Protein 6Z3J (pdb70)

Secondary structure (DSSP, 8-state):
--BSEEE--EEETTTTTGGGTEEE-SEEE--EEESB--SSPPGGG---HHHHHHHHHHHH-TTTSPPP-EEEEEEEEEEEEEE-TTS-EEEEEEEEEEEEEEEE-/---BSEEE--EEETTTTTGGGTEEE-SEEE--EEESB--SSPPGGG---HHHHHHHHHHHH-TTTSPPP-EEEEEEEEEEEEEE-TTS-EEEEEEEEEEEEEEEE-/---HHHHHHHHHHHHTT--TTSTTHHHHHHHHHHHHHHHHHHTHHHHTT-HHHHHHHHHHHHHHHHTT--SS---/----HHHHHHHHHHHHTT--TTSTTHHHHHHHHHHHHHHHHHTTTTTTTT-HHHHHHHHHHHHHHHHTT--SSS--

Solvent-accessible surface area: 18203 Å² total; per-residue (Å²): 191,70,71,4,52,104,96,78,9,87,0,38,0,119,121,26,38,12,53,100,6,4,77,43,48,60,89,18,57,0,44,8,10,66,23,81,8,82,30,12,16,39,56,108,2,56,31,20,28,1,0,13,1,5,4,0,29,25,21,65,66,97,171,45,3,33,71,7,31,10,4,16,27,125,45,26,56,27,44,0,55,9,45,34,47,74,120,78,99,44,155,96,78,8,94,51,0,17,0,86,27,11,0,0,64,195,169,69,76,12,50,105,96,75,8,84,0,39,0,127,119,24,38,11,60,111,5,2,69,44,43,60,89,20,69,0,47,7,9,63,24,56,8,80,27,8,18,22,50,122,2,70,36,21,39,1,0,14,1,6,5,0,27,25,21,63,63,79,155,50,1,30,75,7,32,10,4,17,27,141,43,28,67,28,46,0,56,10,61,30,51,63,122,88,100,41,156,112,92,13,104,46,0,18,0,87,31,13,0,0,61,168,39,132,2,74,135,2,2,72,89,8,22,77,93,14,53,111,19,46,96,85,90,151,41,41,80,74,78,17,14,68,2,0,27,37,5,31,24,27,4,139,188,16,40,157,48,0,83,9,55,6,36,21,14,4,4,59,30,0,4,64,25,11,23,88,87,87,141,10,68,190,127,36,99,107,106,139,30,118,2,65,116,2,2,73,87,9,27,84,101,13,50,133,30,44,92,96,101,151,38,31,80,58,84,18,11,60,2,0,27,41,4,30,20,30,3,133,190,15,46,155,46,1,79,9,55,3,36,19,13,3,3,60,31,0,4,61,23,13,13,83,85,82,132,12,67,180,128,42,88,108

Nearest PDB structures (foldseek):
  6z3j-assembly1_D  TM=9.912E-01  e=1.649E-10  Homo sapiens
  6z3m-assembly3_O  TM=1.014E+00  e=1.107E-09  Homo sapiens
  6z3m-assembly2_I  TM=1.002E+00  e=1.711E-09  Homo sapiens
  4uhz-assembly1_B  TM=9.160E-01  e=1.258E-07  Homo sapiens
  4ui1-assembly1_D  TM=9.371E-01  e=9.771E-06  Homo sapiens

Foldseek 3Di:
DFAKDWAWDKAAQVVVVNVVWWVDDRIDTATWIDHDQAPPFDCQLPDDPVLRVQNVVCNVPVVVHPHFGKGAPDAAWDWIFTQDPVRDTDTDTDGRRHRPGIHTD/DFAAKDWAWDKAAQVVVVNVVWWVDDRIDTATWIGGDQAPPWDCQLPDDPVLRVQNVVCNVPVVVHPHFGKGAPDAAWDWIFTQDPVRDTDIDTDGRRHRPGIHTD/DQPLVVLVVQLCVQCVPPDVPDDCRLVSNLLSLLSSLVVLVVRVVVCVPPVSSVCSNVVSVVVCVVSVRDNDDHD/DAQDLVVLVVQLCVQQVPQDPVDDCRLVSNLQSLLSSLVVLVVRVPRCPPPVSSVCSNVVSVVVCVVSVRDNDDHD

InterPro domains:
  IPR001111 TGF-beta, propeptide [PF00688] (166-329)
  IPR001839 Transforming growth factor-beta, C-terminal [PF00019] (399-500)
  IPR001839 Transforming growth factor-beta, C-terminal [PS51362] (378-501)
  IPR001839 Transforming growth factor-beta, C-terminal [SM00204] (400-501)
  IPR015615 Transforming growth factor-beta-like [PTHR11848] (145-501)
  IPR017948 Transforming growth factor beta, conserved site [PS00250] (418-433)
  IPR029034 Cystine-knot cytokine [G3DSA:2.10.90.10] (386-501)
  IPR029034 Cystine-knot cytokine [SSF57501] (394-501)

B-factor: mean 41.72, std 15.88, range [23.28, 119.23]

Radius of gyration: 23.84 Å; Cα contacts (8 Å, |Δi|>4): 730; chains: 4; bounding box: 52×62×59 Å

Sequence (362 aa):
KARCSRKALHVNFKDMGWDDWIIAPLEYEAFHCEGLCEFPLRSHLEPTNHAVIQTLMNSMDPEESTPPTCCVPTRLSPISILFIDSANNVVKKDYEDMVVESCGCRLKARCSRKALHVNFKDMGWDDWIIAPLEYEAFHCEGLCEFPLRSHLEPTNHAVIQTLMNSMDPESTPPTCCVPTRLSPISILFIDSANNVVKKDYEDMVVESSCGCRQCRIQKCTTDFVSLTSHLNSAVDGFDSEFCKALRAYAGCTQRTSKACRGNLVYHSAVLGISDLMSQRNCSKDGPTGQCRIQKCTTDFVSLTSHLNS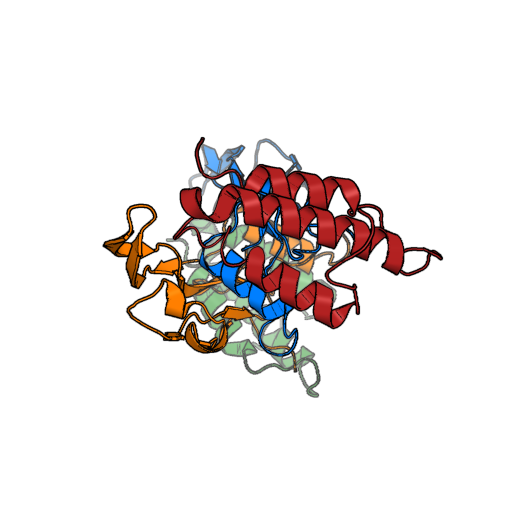AVDGFDSEFCKALRAYAGCTQRTSKACRGNLVYHSSAVLGISDLMSQRNCSKDGPT

Organism: Homo sapiens (NCBI:txid9606)

GO terms:
  GO:0030509 BMP signaling pathway (P, IDA)
  GO:0030513 positive regulation of BMP signaling pathway (P, IDA)
  GO:0032331 negative regulation of chondrocyte differentiation (P, IDA)
  GO:0032332 positive regulation of chondrocyte differentiation (P, IDA)
  GO:0060391 positive regulation of SMAD protein signal transduction (P, IDA)
  GO:0060591 chondroblast differentiation (P, IDA)
  GO:0005515 protein binding (F, IPI)
  GO:0036122 BMP binding (F, IPI)
  GO:0008083 growth factor activity (F, TAS)
  GO:0007179 transforming growth factor beta receptor signaling pathway (P, TAS)
  GO:0007267 cell-cell signaling (P, TAS)
  GO:0005576 extracellular region (C, TAS)
  GO:0042802 identical protein binding (F, IPI)
  GO:0050680 negative regulation of epithelial cell proliferation (P, IDA)

Structure (mmCIF, N/CA/C/O backbone):
data_6Z3J
#
_entry.id   6Z3J
#
_cell.length_a   36.480
_cell.length_b   127.750
_cell.length_c   39.910
_cell.angle_alpha   90.00
_cell.angle_beta   99.32
_cell.angle_gamma   90.00
#
_symmetry.space_group_name_H-M   'P 1 21 1'
#
loop_
_entity.id
_entity.type
_entity.pdbx_description
1 polymer 'Growth/differentiation factor 5'
2 polymer 'RGM domain family member B'
3 non-polymer 'SULFATE ION'
4 non-polymer GLYCEROL
5 non-polymer 1,2-ETHANEDIOL
6 non-polymer 'CHLORIDE ION'
7 non-polymer 2-acetamido-2-deoxy-beta-D-glucopyranose
8 water water
#
loop_
_atom_site.group_PDB
_atom_site.id
_atom_site.type_symbol
_atom_site.label_atom_id
_atom_site.label_alt_id
_atom_site.label_comp_id
_atom_site.label_asym_id
_atom_site.label_entity_id
_atom_site.label_seq_id
_atom_site.pdbx_PDB_ins_code
_atom_site.Cartn_x
_atom_site.Cartn_y
_atom_site.Cartn_z
_atom_site.occupancy
_atom_site.B_iso_or_equiv
_atom_site.auth_seq_id
_atom_site.auth_comp_id
_atom_site.auth_asym_id
_atom_site.auth_atom_id
_atom_site.pdbx_PDB_model_num
ATOM 1 N N . LYS A 1 13 ? -12.971 16.606 26.697 1.00 59.04 397 LYS A N 1
ATOM 2 C CA . LYS A 1 13 ? -12.681 18.008 26.981 1.00 55.82 397 LYS A CA 1
ATOM 3 C C . LYS A 1 13 ? -11.431 18.140 27.842 1.00 47.18 397 LYS A C 1
ATOM 4 O O . LYS A 1 13 ? -11.273 19.109 28.576 1.00 47.25 397 LYS A O 1
ATOM 10 N N . ALA A 1 14 ? -10.541 17.159 27.736 1.00 46.01 398 ALA A N 1
ATOM 11 C CA . ALA A 1 14 ? -9.347 17.134 28.565 1.00 43.79 398 ALA A CA 1
ATOM 12 C C . ALA A 1 14 ? -8.368 18.227 28.148 1.00 40.25 398 ALA A C 1
ATOM 13 O O . ALA A 1 14 ? -8.302 18.628 26.983 1.00 35.56 398 ALA A O 1
ATOM 15 N N . ARG A 1 15 ? -7.601 18.712 29.116 1.00 36.90 399 ARG A N 1
ATOM 16 C CA . ARG A 1 15 ? -6.600 19.725 28.830 1.00 36.69 399 ARG A CA 1
ATOM 17 C C . ARG A 1 15 ? -5.284 19.050 28.476 1.00 29.05 399 ARG A C 1
ATOM 18 O O . ARG A 1 15 ? -5.058 17.881 28.800 1.00 30.81 399 ARG A O 1
ATOM 26 N N . CYS A 1 16 ? -4.423 19.803 27.796 1.00 28.33 400 CYS A N 1
ATOM 27 C CA . CYS A 1 16 ? -3.156 19.310 27.268 1.00 27.05 400 CYS A CA 1
ATOM 28 C C . CYS A 1 16 ? -2.420 18.447 28.284 1.00 31.12 400 CYS A C 1
ATOM 29 O O . CYS A 1 16 ? -2.082 18.903 29.380 1.00 29.42 400 CYS A O 1
ATOM 32 N N . SER A 1 17 ? -2.187 17.188 27.920 1.00 27.46 401 SER A N 1
ATOM 33 C CA . SER A 1 17 ? -1.557 16.237 28.821 1.00 29.21 401 SER A CA 1
ATOM 34 C C . SER A 1 17 ? -0.717 15.272 28.008 1.00 30.47 401 SER A C 1
ATOM 35 O O . SER A 1 17 ? -0.917 15.112 26.802 1.00 29.95 401 SER A O 1
ATOM 38 N N . ARG A 1 18 ? 0.221 14.619 28.688 1.00 31.16 402 ARG A N 1
ATOM 39 C CA . ARG A 1 18 ? 0.950 13.504 28.106 1.00 31.42 402 ARG A CA 1
ATOM 40 C C . ARG A 1 18 ? 0.161 12.222 28.339 1.00 33.69 402 ARG A C 1
ATOM 41 O O . ARG A 1 18 ? -0.170 11.883 29.480 1.00 33.65 402 ARG A O 1
ATOM 49 N N . LYS A 1 19 ? -0.141 11.515 27.257 1.00 30.19 403 LYS A N 1
ATOM 50 C CA . LYS A 1 19 ? -0.963 10.323 27.306 1.00 31.96 403 LYS A CA 1
ATOM 51 C C . LYS A 1 19 ? -0.147 9.131 26.839 1.00 28.97 403 LYS A C 1
ATOM 52 O O . LYS A 1 19 ? 0.889 9.279 26.191 1.00 28.93 403 LYS A O 1
ATOM 58 N N . ALA A 1 20 ? -0.621 7.941 27.185 1.00 30.96 404 ALA A N 1
ATOM 59 C CA . ALA A 1 20 ? 0.097 6.735 26.814 1.00 30.11 404 ALA A CA 1
ATOM 60 C C . ALA A 1 20 ? 0.065 6.533 25.302 1.00 32.19 404 ALA A C 1
ATOM 61 O O . ALA A 1 20 ? -0.916 6.856 24.629 1.00 31.87 404 ALA A O 1
ATOM 63 N N . LEU A 1 21 ? 1.167 6.010 24.771 1.00 30.83 405 LEU A N 1
ATOM 64 C CA . LEU A 1 21 ? 1.213 5.579 23.375 1.00 28.08 405 LEU A CA 1
ATOM 65 C C . LEU A 1 21 ? 2.257 4.482 23.297 1.00 30.06 405 LEU A C 1
ATOM 66 O O . LEU A 1 21 ? 3.457 4.763 23.391 1.00 31.87 405 LEU A O 1
ATOM 71 N N . HIS A 1 22 ? 1.801 3.247 23.129 1.00 30.02 406 HIS A N 1
ATOM 72 C CA . HIS A 1 22 ? 2.681 2.094 23.088 1.00 28.57 406 HIS A CA 1
ATOM 73 C C . HIS A 1 22 ? 3.024 1.780 21.637 1.00 30.07 406 HIS A C 1
ATOM 74 O O . HIS A 1 22 ? 2.128 1.638 20.805 1.00 32.26 406 HIS A O 1
ATOM 81 N N . VAL A 1 23 ? 4.312 1.680 21.339 1.00 27.32 407 VAL A N 1
ATOM 82 C CA . VAL A 1 23 ? 4.782 1.352 19.999 1.00 27.92 407 VAL A CA 1
ATOM 83 C C . VAL A 1 23 ? 5.314 -0.069 20.025 1.00 28.43 407 VAL A C 1
ATOM 84 O O . VAL A 1 23 ? 6.212 -0.389 20.812 1.00 31.43 407 VAL A O 1
ATOM 88 N N . ASN A 1 24 ? 4.769 -0.921 19.173 1.00 29.06 408 ASN A N 1
ATOM 89 C CA . ASN A 1 24 ? 5.185 -2.320 19.123 1.00 28.37 408 ASN A CA 1
ATOM 90 C C . ASN A 1 24 ? 5.818 -2.568 17.757 1.00 29.42 408 ASN A C 1
ATOM 91 O O . ASN A 1 24 ? 5.111 -2.717 16.760 1.00 29.80 408 ASN A O 1
ATOM 96 N N . PHE A 1 25 ? 7.151 -2.597 17.725 1.00 31.58 409 PHE A N 1
ATOM 97 C CA . PHE A 1 25 ? 7.876 -2.798 16.475 1.00 32.07 409 PHE A CA 1
ATOM 98 C C . PHE A 1 25 ? 7.571 -4.155 15.854 1.00 33.73 409 PHE A C 1
ATOM 99 O O . PHE A 1 25 ? 7.570 -4.291 14.621 1.00 31.84 409 PHE A O 1
ATOM 107 N N . LYS A 1 26 ? 7.329 -5.171 16.682 1.00 31.61 410 LYS A N 1
ATOM 108 C CA . LYS A 1 26 ? 7.029 -6.492 16.143 1.00 30.92 410 LYS A CA 1
ATOM 109 C C . LYS A 1 26 ? 5.679 -6.498 15.442 1.00 33.24 410 LYS A C 1
ATOM 110 O O . LYS A 1 26 ? 5.541 -7.083 14.359 1.00 35.09 410 LYS A O 1
ATOM 116 N N . ASP A 1 27 ? 4.678 -5.838 16.035 1.00 33.97 411 ASP A N 1
ATOM 117 C CA . ASP A 1 27 ? 3.381 -5.697 15.378 1.00 35.21 411 ASP A CA 1
ATOM 118 C C . ASP A 1 27 ? 3.503 -4.981 14.044 1.00 35.72 411 ASP A C 1
ATOM 119 O O . ASP A 1 27 ? 2.729 -5.251 13.121 1.00 41.50 411 ASP A O 1
ATOM 124 N N . MET A 1 28 ? 4.459 -4.061 13.927 1.00 32.77 412 MET A N 1
ATOM 125 C CA . MET A 1 28 ? 4.700 -3.352 12.680 1.00 33.55 412 MET A CA 1
ATOM 126 C C . MET A 1 28 ? 5.553 -4.151 11.705 1.00 34.97 412 MET A C 1
ATOM 127 O O . MET A 1 28 ? 5.726 -3.723 10.554 1.00 31.83 412 MET A O 1
ATOM 132 N N . GLY A 1 29 ? 6.072 -5.300 12.129 1.00 32.45 413 GLY A N 1
ATOM 133 C CA . GLY A 1 29 ? 6.920 -6.097 11.270 1.00 36.72 413 GLY A CA 1
ATOM 134 C C . GLY A 1 29 ? 8.343 -5.611 11.173 1.00 35.01 413 GLY A C 1
ATOM 135 O O . GLY A 1 29 ? 9.078 -6.057 10.286 1.00 36.54 413 GLY A O 1
ATOM 136 N N . TRP A 1 30 ? 8.756 -4.705 12.051 1.00 32.02 414 TRP A N 1
ATOM 137 C CA . TRP A 1 30 ? 10.104 -4.168 11.996 1.00 34.13 414 TRP A CA 1
ATOM 138 C C . TRP A 1 30 ? 11.115 -5.045 12.707 1.00 36.32 414 TRP A C 1
ATOM 139 O O . TRP A 1 30 ? 12.298 -4.683 12.753 1.00 32.75 414 TRP A O 1
ATOM 150 N N . ASP A 1 31 ? 10.679 -6.179 13.267 1.00 36.99 41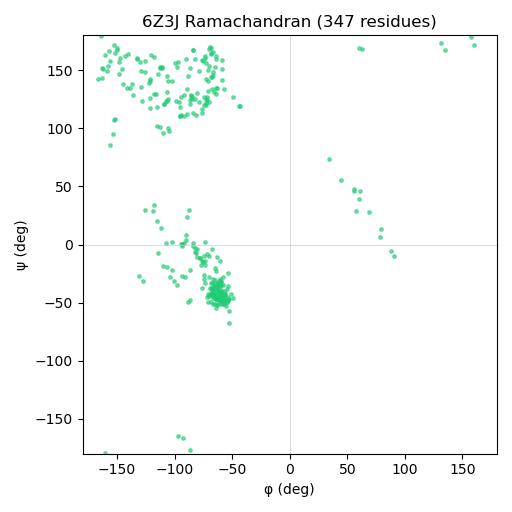5 ASP A N 1
ATOM 151 C CA . ASP A 1 31 ? 11.624 -7.111 13.858 1.00 34.22 415 ASP A CA 1
ATOM 152 C C . ASP A 1 31 ? 12.434 -7.875 12.818 1.00 36.16 415 ASP A C 1
ATOM 153 O O . ASP A 1 31 ? 13.239 -8.727 13.210 1.00 38.56 415 ASP A O 1
ATOM 158 N N . ASP A 1 32 ? 12.260 -7.618 11.516 1.00 34.46 416 ASP A N 1
ATOM 159 C CA . ASP A 1 32 ? 13.255 -8.153 10.597 1.00 32.02 416 ASP A CA 1
ATOM 160 C C . ASP A 1 32 ? 14.516 -7.296 10.543 1.00 31.48 416 ASP A C 1
ATOM 161 O O . ASP A 1 32 ? 15.532 -7.761 10.023 1.00 33.92 416 ASP A O 1
ATOM 166 N N . TRP A 1 33 ? 14.508 -6.089 11.122 1.00 31.62 417 TRP A N 1
ATOM 167 C CA . TRP A 1 33 ? 15.745 -5.312 11.174 1.00 31.10 417 TRP A CA 1
ATOM 168 C C . TRP A 1 33 ? 16.036 -4.771 12.573 1.00 28.67 417 TRP A C 1
ATOM 169 O O . TRP A 1 33 ? 17.201 -4.557 12.913 1.00 30.22 417 TRP A O 1
ATOM 180 N N . ILE A 1 34 ? 15.019 -4.554 13.397 1.00 27.81 418 ILE A N 1
ATOM 181 C CA . ILE A 1 34 ? 15.247 -4.148 14.782 1.00 28.16 418 ILE A CA 1
ATOM 182 C C . ILE A 1 34 ? 15.464 -5.386 15.640 1.00 30.28 418 ILE A C 1
ATOM 183 O O . ILE A 1 34 ? 14.635 -6.304 15.645 1.00 33.12 418 ILE A O 1
ATOM 188 N N . ILE A 1 35 ? 16.564 -5.390 16.392 1.00 30.18 419 ILE A N 1
ATOM 189 C CA . ILE A 1 35 ? 16.836 -6.463 17.343 1.00 30.15 419 ILE A CA 1
ATOM 190 C C . ILE A 1 35 ? 16.171 -6.177 18.687 1.00 31.86 419 ILE A C 1
ATOM 191 O O . ILE A 1 35 ? 15.505 -7.039 19.274 1.00 31.12 419 ILE A O 1
ATOM 196 N N . ALA A 1 36 ? 16.344 -4.963 19.203 1.00 30.27 420 ALA A N 1
ATOM 197 C CA . ALA A 1 36 ? 15.820 -4.611 20.514 1.00 29.14 420 ALA A CA 1
ATOM 198 C C . ALA A 1 36 ? 15.814 -3.098 20.614 1.00 30.95 420 ALA A C 1
ATOM 199 O O . ALA A 1 36 ? 16.607 -2.442 19.933 1.00 31.08 420 ALA A O 1
ATOM 201 N N . PRO A 1 37 ? 14.903 -2.507 21.404 1.00 34.57 421 PRO A N 1
ATOM 202 C CA . PRO A 1 37 ? 13.743 -3.161 22.012 1.00 34.90 421 PRO A CA 1
ATOM 203 C C . PRO A 1 37 ? 12.720 -3.423 20.923 1.00 34.54 421 PRO A C 1
ATOM 204 O O . PRO A 1 37 ? 12.761 -2.729 19.919 1.00 30.25 421 PRO A O 1
ATOM 208 N N . LEU A 1 38 ? 11.834 -4.396 21.089 1.00 35.31 422 LEU A N 1
ATOM 209 C CA . LEU A 1 38 ? 10.783 -4.593 20.103 1.00 35.84 422 LEU A CA 1
ATOM 210 C C . LEU A 1 38 ? 9.504 -3.856 20.469 1.00 32.41 422 LEU A C 1
ATOM 211 O O . LEU A 1 38 ? 8.513 -3.950 19.737 1.00 34.94 422 LEU A O 1
ATOM 216 N N . GLU A 1 39 ? 9.500 -3.138 21.586 1.00 29.19 423 GLU A N 1
ATOM 217 C CA . GLU A 1 39 ? 8.394 -2.252 21.902 1.00 30.85 423 GLU A CA 1
ATOM 218 C C . GLU A 1 39 ? 8.902 -1.180 22.844 1.00 30.70 423 GLU A C 1
ATOM 219 O O . GLU A 1 39 ? 9.909 -1.359 23.533 1.00 32.96 423 GLU A O 1
ATOM 225 N N . TYR A 1 40 ? 8.192 -0.062 22.866 1.00 30.97 424 TYR A N 1
ATOM 226 C CA . TYR A 1 40 ? 8.561 0.991 23.797 1.00 31.17 424 TYR A CA 1
ATOM 227 C C . TYR A 1 40 ? 7.369 1.909 23.971 1.00 30.92 424 TYR A C 1
ATOM 228 O O . TYR A 1 40 ? 6.410 1.862 23.199 1.00 29.25 424 TYR A O 1
ATOM 237 N N . GLU A 1 41 ? 7.423 2.708 25.032 1.00 27.30 425 GLU A N 1
ATOM 238 C CA . GLU A 1 41 ? 6.380 3.670 25.340 1.00 27.39 425 GLU A CA 1
ATOM 239 C C . GLU A 1 41 ? 6.788 5.020 24.760 1.00 29.24 425 GLU A C 1
ATOM 240 O O . GLU A 1 41 ? 7.742 5.648 25.229 1.00 30.14 425 GLU A O 1
ATOM 246 N N . ALA A 1 42 ? 6.077 5.457 23.735 1.00 27.47 426 ALA A N 1
ATOM 247 C CA . ALA A 1 42 ? 6.415 6.707 23.075 1.00 28.85 426 ALA A CA 1
ATOM 248 C C . ALA A 1 42 ? 5.687 7.892 23.677 1.00 28.69 426 ALA A C 1
ATOM 249 O O . ALA A 1 42 ? 6.186 9.022 23.604 1.00 28.57 426 ALA A O 1
ATOM 251 N N . PHE A 1 43 ? 4.506 7.640 24.237 1.00 28.80 427 PHE A N 1
ATOM 252 C CA . PHE A 1 43 ? 3.575 8.658 24.707 1.00 26.52 427 PHE A CA 1
ATOM 253 C C . PHE A 1 43 ? 3.101 9.527 23.549 1.00 27.95 427 PHE A C 1
ATOM 254 O O . PHE A 1 43 ? 3.629 9.463 22.431 1.00 26.27 427 PHE A O 1
ATOM 262 N N . HIS A 1 44 ? 2.080 10.330 23.808 1.00 25.99 428 HIS A N 1
ATOM 263 C CA . HIS A 1 44 ? 1.677 11.354 22.868 1.00 26.81 428 HIS A CA 1
ATOM 264 C C . HIS A 1 44 ? 1.035 12.473 23.663 1.00 29.03 428 HIS A C 1
ATOM 265 O O . HIS A 1 44 ? 0.708 12.316 24.839 1.00 29.61 428 HIS A O 1
ATOM 272 N N . CYS A 1 45 ? 0.900 13.619 23.018 1.00 24.97 429 CYS A N 1
ATOM 273 C CA . CYS A 1 45 ? 0.309 14.791 23.632 1.00 30.37 429 CYS A CA 1
ATOM 274 C C . CYS A 1 45 ? -1.084 14.987 23.065 1.00 36.02 429 CYS A C 1
ATOM 275 O O . CYS A 1 45 ? -1.312 14.770 21.871 1.00 38.10 429 CYS A O 1
ATOM 278 N N . GLU A 1 46 ? -2.017 15.384 23.924 1.00 29.30 430 GLU A N 1
ATOM 279 C CA . GLU A 1 46 ? -3.377 15.615 23.469 1.00 29.72 430 GLU A CA 1
ATOM 280 C C . GLU A 1 46 ? -4.117 16.432 24.513 1.00 31.26 430 GLU A C 1
ATOM 281 O O . GLU A 1 46 ? -3.933 16.244 25.720 1.00 30.09 430 GLU A O 1
ATOM 287 N N . GLY A 1 47 ? -4.971 17.328 24.038 1.00 30.58 431 GLY A N 1
ATOM 288 C CA . GLY A 1 47 ? -5.821 18.034 24.972 1.00 32.34 431 GLY A CA 1
ATOM 289 C C . GLY A 1 47 ? -5.873 19.514 24.692 1.00 30.54 431 GLY A C 1
ATOM 290 O O . GLY A 1 47 ? -5.075 20.040 23.909 1.00 30.19 431 GLY A O 1
ATOM 291 N N . LEU A 1 48 ? -6.820 20.188 25.329 1.00 28.03 432 LEU A N 1
ATOM 292 C CA . LEU A 1 48 ? -7.060 21.593 25.041 1.00 31.33 432 LEU A CA 1
ATOM 293 C C . LEU A 1 48 ? -5.937 22.476 25.568 1.00 32.78 432 LEU A C 1
ATOM 294 O O . LEU A 1 48 ? -5.416 22.273 26.668 1.00 30.56 432 LEU A O 1
ATOM 299 N N . CYS A 1 49 ? -5.595 23.480 24.783 1.00 27.84 433 CYS A N 1
ATOM 300 C CA . CYS A 1 49 ? -4.710 24.561 25.193 1.00 29.43 433 CYS A CA 1
ATOM 301 C C . CYS A 1 49 ? -5.603 25.776 25.399 1.00 32.98 433 CYS A C 1
ATOM 302 O O . CYS A 1 49 ? -6.013 26.420 24.433 1.00 34.58 433 CYS A O 1
ATOM 305 N N . GLU A 1 50 ? -5.941 26.063 26.650 1.00 33.30 434 GLU A N 1
ATOM 306 C CA . GLU A 1 50 ? -6.888 27.117 26.963 1.00 38.26 434 GLU A CA 1
ATOM 307 C C . GLU A 1 50 ? -6.186 28.229 27.712 1.00 33.17 434 GLU A C 1
ATOM 308 O O . GLU A 1 50 ? -5.260 27.982 28.491 1.00 34.86 434 GLU A O 1
ATOM 314 N N . PHE A 1 51 ? -6.649 29.447 27.471 1.00 29.23 435 PHE A N 1
ATOM 315 C CA . PHE A 1 51 ? -6.226 30.574 28.286 1.00 27.96 435 PHE A CA 1
ATOM 316 C C . PHE A 1 51 ? -6.705 30.358 29.718 1.00 28.22 435 PHE A C 1
ATOM 317 O O . PHE A 1 51 ? -7.871 30.010 29.922 1.00 31.51 435 PHE A O 1
ATOM 325 N N . PRO A 1 52 ? -5.861 30.580 30.732 1.00 29.55 436 PRO A N 1
ATOM 326 C CA . PRO A 1 52 ? -4.441 30.918 30.707 1.00 29.37 436 PRO A CA 1
ATOM 327 C C . PRO A 1 52 ? -3.614 29.658 30.676 1.00 31.39 436 PRO A C 1
ATOM 328 O O . PRO A 1 52 ? -3.997 28.656 31.280 1.00 32.94 436 PRO A O 1
ATOM 332 N N . LEU A 1 53 ? -2.495 29.694 29.972 1.00 28.93 437 LEU A N 1
ATOM 333 C CA . LEU A 1 53 ? -1.635 28.527 29.885 1.00 31.31 437 LEU A CA 1
ATOM 334 C C . LEU A 1 53 ? -0.807 28.412 31.150 1.00 33.36 437 LEU A C 1
ATOM 335 O O . LEU A 1 53 ? -0.078 29.339 31.506 1.00 34.18 437 LEU A O 1
ATOM 340 N N . ARG A 1 54 ? -0.918 27.276 31.831 1.00 34.34 438 ARG A N 1
ATOM 341 C CA . ARG A 1 54 ? -0.102 27.062 33.013 1.00 40.95 438 ARG A CA 1
ATOM 342 C C . ARG A 1 54 ? 1.371 26.996 32.620 1.00 39.55 438 ARG A C 1
ATOM 343 O O . ARG A 1 54 ? 1.720 26.636 31.489 1.00 36.94 438 ARG A O 1
ATOM 351 N N . SER A 1 55 ? 2.236 27.371 33.568 1.00 38.86 439 SER A N 1
ATOM 352 C CA . SER A 1 55 ? 3.662 27.526 33.286 1.00 41.71 439 SER A CA 1
ATOM 353 C C . SER A 1 55 ? 4.271 26.267 32.671 1.00 39.22 439 SER A C 1
ATOM 354 O O . SER A 1 55 ? 5.111 26.348 31.765 1.00 42.85 439 SER A O 1
ATOM 357 N N . HIS A 1 56 ? 3.852 25.091 33.139 1.00 35.24 440 HIS A N 1
ATOM 358 C CA . HIS A 1 56 ? 4.443 23.844 32.671 1.00 39.63 440 HIS A CA 1
ATOM 359 C C . HIS A 1 56 ? 4.080 23.511 31.229 1.00 36.44 440 HIS A C 1
ATOM 360 O O . HIS A 1 56 ? 4.629 22.547 30.676 1.00 33.71 440 HIS A O 1
ATOM 367 N N . LEU A 1 57 ? 3.147 24.240 30.623 1.00 33.45 441 LEU A N 1
ATOM 368 C CA . LEU A 1 57 ? 2.926 24.071 29.192 1.00 32.19 441 LEU A CA 1
ATOM 369 C C . LEU A 1 57 ? 3.940 24.855 28.374 1.00 32.26 441 LEU A C 1
ATOM 370 O O . LEU A 1 57 ? 3.958 24.724 27.144 1.00 29.12 441 LEU A O 1
ATOM 375 N N . GLU A 1 58 ? 4.757 25.672 29.041 1.00 35.56 442 GLU A N 1
ATOM 376 C CA . GLU A 1 58 ? 5.918 26.321 28.448 1.00 37.91 442 GLU A CA 1
ATOM 377 C C . GLU A 1 58 ? 5.636 26.928 27.072 1.00 35.18 442 GLU A C 1
ATOM 378 O O . GLU A 1 58 ? 6.310 26.603 26.094 1.00 34.96 442 GLU A O 1
ATOM 384 N N . PRO A 1 59 ? 4.643 27.810 26.964 1.00 32.76 443 PRO A N 1
ATOM 385 C CA . PRO A 1 59 ? 4.375 28.431 25.667 1.00 31.76 443 PRO A CA 1
ATOM 386 C C . PRO A 1 59 ? 5.521 29.332 25.251 1.00 30.28 443 PRO A C 1
ATOM 387 O O . PRO A 1 59 ? 6.185 29.962 26.076 1.00 31.79 443 PRO A O 1
ATOM 391 N N . THR A 1 60 ? 5.755 29.372 23.945 1.00 30.29 444 THR A N 1
ATOM 392 C CA . THR A 1 60 ? 6.529 30.452 23.366 1.00 29.06 444 THR A CA 1
ATOM 393 C C . THR A 1 60 ? 5.779 31.766 23.555 1.00 27.29 444 THR A C 1
ATOM 394 O O . THR A 1 60 ? 4.569 31.780 23.805 1.00 27.81 444 THR A O 1
ATOM 398 N N . ASN A 1 61 ? 6.504 32.883 23.410 1.00 28.40 445 ASN A N 1
ATOM 399 C CA . ASN A 1 61 ? 5.835 34.177 23.309 1.00 28.56 445 ASN A CA 1
ATOM 400 C C . ASN A 1 61 ? 4.711 34.113 22.283 1.00 27.65 445 ASN A C 1
ATOM 401 O O . ASN A 1 61 ? 3.585 34.560 22.537 1.00 27.15 445 ASN A O 1
ATOM 406 N N . HIS A 1 62 ? 4.994 33.519 21.119 1.00 30.27 446 HIS A N 1
ATOM 407 C CA . HIS A 1 62 ? 3.967 33.438 20.092 1.00 28.48 446 HIS A CA 1
ATOM 408 C C . HIS A 1 62 ? 2.739 32.694 20.591 1.00 26.00 446 HIS A C 1
ATOM 409 O O . HIS A 1 62 ? 1.605 33.128 20.356 1.00 25.89 446 HIS A O 1
ATOM 416 N N . ALA A 1 63 ? 2.940 31.562 21.274 1.00 25.52 447 ALA A N 1
ATOM 417 C CA . ALA A 1 63 ? 1.803 30.801 21.777 1.00 28.34 447 ALA A CA 1
ATOM 418 C C . ALA A 1 63 ? 1.030 31.596 22.819 1.00 27.18 447 ALA A C 1
ATOM 419 O O . ALA A 1 63 ? -0.202 31.532 22.870 1.00 25.89 447 ALA A O 1
ATOM 421 N N . VAL A 1 64 ? 1.738 32.351 23.655 1.00 25.36 448 VAL A N 1
ATOM 422 C CA . VAL A 1 64 ? 1.066 33.212 24.624 1.00 25.56 448 VAL A CA 1
ATOM 423 C C . VAL A 1 64 ? 0.132 34.177 23.910 1.00 27.57 448 VAL A C 1
ATOM 424 O O . VAL A 1 64 ? -1.049 34.303 24.257 1.00 25.26 448 VAL A O 1
ATOM 428 N N . ILE A 1 65 ? 0.639 34.843 22.873 1.00 25.84 449 ILE A N 1
ATOM 429 C CA . ILE A 1 65 ? -0.188 35.801 22.145 1.00 25.98 449 ILE A CA 1
ATOM 430 C C . ILE A 1 65 ? -1.320 35.088 21.413 1.00 28.49 449 ILE A C 1
ATOM 431 O O . ILE A 1 65 ? -2.466 35.551 21.415 1.00 26.16 449 ILE A O 1
ATOM 436 N N . GLN A 1 66 ? -1.027 33.948 20.777 1.00 26.68 450 GLN A N 1
ATOM 437 C CA . GLN A 1 66 ? -2.071 33.269 20.018 1.00 26.22 450 GLN A CA 1
ATOM 438 C C . GLN A 1 66 ? -3.188 32.773 20.925 1.00 25.20 450 GLN A C 1
ATOM 439 O O . GLN A 1 66 ? -4.372 32.899 20.588 1.00 25.64 450 GLN A O 1
ATOM 445 N N . THR A 1 67 ? -2.830 32.181 22.067 1.00 24.55 451 THR A N 1
ATOM 446 C CA . THR A 1 67 ? -3.853 31.737 23.003 1.00 26.61 451 THR A CA 1
ATOM 447 C C . THR A 1 67 ? -4.708 32.909 23.463 1.00 24.86 451 THR A C 1
ATOM 448 O O . THR A 1 67 ? -5.939 32.802 23.538 1.00 25.38 451 THR A O 1
ATOM 452 N N . LEU A 1 68 ? -4.072 34.050 23.738 1.00 24.97 452 LEU A N 1
ATOM 453 C CA . LEU A 1 68 ? -4.813 35.248 24.120 1.00 25.55 452 LEU A CA 1
ATOM 454 C C . LEU A 1 68 ? -5.783 35.665 23.023 1.00 27.76 452 LEU A C 1
ATOM 455 O O . LEU A 1 68 ? -6.965 35.926 23.280 1.00 29.37 452 LEU A O 1
ATOM 460 N N . MET A 1 69 ? -5.299 35.727 21.786 1.00 25.55 453 MET A N 1
ATOM 461 C CA . MET A 1 69 ? -6.155 36.198 20.705 1.00 29.52 453 MET A CA 1
ATOM 462 C C . MET A 1 69 ? -7.302 35.229 20.449 1.00 29.83 453 MET A C 1
ATOM 463 O O . MET A 1 69 ? -8.443 35.649 20.216 1.00 30.49 453 MET A O 1
ATOM 468 N N . ASN A 1 70 ? -7.027 33.932 20.512 1.00 28.25 454 ASN A N 1
ATOM 469 C CA . ASN A 1 70 ? -8.095 32.961 20.324 1.00 28.81 454 ASN A CA 1
ATOM 470 C C . ASN A 1 70 ? -9.097 33.016 21.471 1.00 29.25 454 ASN A C 1
ATOM 471 O O . ASN A 1 70 ? -10.298 32.808 21.257 1.00 30.12 454 ASN A O 1
ATOM 476 N N . SER A 1 71 ? -8.635 33.327 22.683 1.00 27.61 455 SER A N 1
ATOM 477 C CA . SER A 1 71 ? -9.569 33.520 23.787 1.00 30.39 455 SER A CA 1
ATOM 478 C C . SER A 1 71 ? -10.490 34.706 23.519 1.00 30.63 455 SER A C 1
ATOM 479 O O . SER A 1 71 ? -11.707 34.616 23.715 1.00 34.63 455 SER A O 1
ATOM 482 N N . MET A 1 72 ? -9.926 35.824 23.052 1.00 26.97 456 MET A N 1
ATOM 483 C CA . MET A 1 72 ? -10.721 37.037 22.855 1.00 31.27 456 MET A CA 1
ATOM 484 C C . MET A 1 72 ? -11.630 36.939 21.638 1.00 34.48 456 MET A C 1
ATOM 485 O O . MET A 1 72 ? -12.727 37.506 21.637 1.00 35.93 456 MET A O 1
ATOM 490 N N . ASP A 1 73 ? -11.197 36.232 20.607 1.00 35.16 457 ASP A N 1
ATOM 491 C CA . ASP A 1 73 ? -11.971 36.085 19.382 1.00 36.72 457 ASP A CA 1
ATOM 492 C C . ASP A 1 73 ? -11.560 34.777 18.720 1.00 36.37 457 ASP A C 1
ATOM 493 O O . ASP A 1 73 ? -10.571 34.739 17.976 1.00 34.42 457 ASP A O 1
ATOM 498 N N . PRO A 1 74 ? -12.290 33.687 18.968 1.00 40.61 458 PRO A N 1
ATOM 499 C CA . PRO A 1 74 ? -11.927 32.404 18.347 1.00 42.59 458 PRO A CA 1
ATOM 500 C C . PRO A 1 74 ? -11.896 32.444 16.829 1.00 48.52 458 PRO A C 1
ATOM 501 O O . PRO A 1 74 ? -11.279 31.566 16.220 1.00 46.70 458 PRO A O 1
ATOM 505 N N A GLU A 1 75 ? -12.546 33.422 16.194 0.69 52.32 459 GLU A N 1
ATOM 506 N N B GLU A 1 75 ? -12.528 33.439 16.204 0.31 52.31 459 GLU A N 1
ATOM 507 C CA A GLU A 1 75 ? -12.475 33.539 14.742 0.69 54.85 459 GLU A CA 1
ATOM 508 C CA B GLU A 1 75 ? -12.521 33.586 14.754 0.31 54.88 459 GLU A CA 1
ATOM 509 C C A GLU A 1 75 ? -11.155 34.120 14.259 0.69 53.74 459 GLU A C 1
ATOM 510 C C B GLU A 1 75 ? -11.285 34.310 14.232 0.31 54.01 459 GLU A C 1
ATOM 511 O O A GLU A 1 75 ? -10.788 33.908 13.099 0.69 55.96 459 GLU A O 1
ATOM 512 O O B GLU A 1 75 ? -11.104 34.382 13.012 0.31 55.82 459 GLU A O 1
ATOM 523 N N . SER A 1 76 ? -10.442 34.855 15.109 1.00 50.56 460 SER A N 1
ATOM 524 C CA . SER A 1 76 ? -9.228 35.527 14.661 1.00 48.96 460 SER A CA 1
ATOM 525 C C . SER A 1 76 ? -8.068 34.561 14.492 1.00 43.93 460 SER A C 1
ATOM 526 O O . SER A 1 76 ? -7.227 34.755 13.607 1.00 42.80 460 SER A O 1
ATOM 529 N N . THR A 1 77 ? -8.012 33.515 15.311 1.00 36.20 461 THR A N 1
ATOM 530 C CA . THR A 1 77 ? -6.974 32.508 15.182 1.00 33.94 461 THR A CA 1
ATOM 531 C C . THR A 1 77 ? -7.435 31.273 15.933 1.00 33.51 461 THR A C 1
ATOM 532 O O . THR A 1 77 ? -8.215 31.390 16.887 1.00 33.23 461 THR A O 1
ATOM 536 N N . PRO A 1 78 ? -7.002 30.091 15.520 1.00 37.04 462 PRO A N 1
ATOM 537 C CA . PRO A 1 78 ? -7.305 28.886 16.280 1.00 33.76 462 PRO A CA 1
ATOM 538 C C . PRO A 1 78 ? -6.542 28.875 17.592 1.00 31.49 462 PRO A C 1
ATOM 539 O O . PRO A 1 78 ? -5.632 29.689 17.810 1.00 26.05 462 PRO A O 1
ATOM 543 N N . PRO A 1 79 ? -6.878 27.972 18.503 1.00 27.34 463 PRO A N 1
ATOM 544 C CA . PRO A 1 79 ? -6.084 27.852 19.724 1.00 28.60 463 PRO A CA 1
ATOM 545 C C . PRO A 1 79 ? -4.710 27.297 19.393 1.00 28.05 463 PRO A C 1
ATOM 546 O O . PRO A 1 79 ? -4.467 26.763 18.306 1.00 29.93 463 PRO A O 1
ATOM 550 N N . THR A 1 80 ? -3.800 27.444 20.351 1.00 27.81 464 THR A N 1
ATOM 551 C CA . THR A 1 80 ? -2.520 26.765 20.265 1.00 26.25 464 THR A CA 1
ATOM 552 C C . THR A 1 80 ? -2.734 25.263 20.432 1.00 26.96 464 THR A C 1
ATOM 553 O O . THR A 1 80 ? -3.822 24.803 20.783 1.00 26.48 464 THR A O 1
ATOM 557 N N . CYS A 1 81 ? -1.690 24.488 20.162 1.00 24.76 465 CYS A N 1
ATOM 558 C CA . CYS A 1 81 ? -1.835 23.044 20.066 1.00 25.45 465 CYS A CA 1
ATOM 559 C C . CYS A 1 81 ? -0.939 22.323 21.059 1.00 25.33 465 CYS A C 1
ATOM 560 O O . CYS A 1 81 ? 0.216 22.706 21.271 1.00 26.54 465 CYS A O 1
ATOM 563 N N . CYS A 1 82 ? -1.488 21.258 21.635 1.00 28.66 466 CYS A N 1
ATOM 564 C CA . CYS A 1 82 ? -0.782 20.397 22.572 1.00 28.13 466 CYS A CA 1
ATOM 565 C C . CYS A 1 82 ? 0.178 19.480 21.823 1.00 25.73 466 CYS A C 1
ATOM 566 O O . CYS A 1 82 ? -0.251 18.596 21.071 1.00 27.61 466 CYS A O 1
ATOM 569 N N . VAL A 1 83 ? 1.477 19.680 22.023 1.00 24.79 467 VAL A N 1
ATOM 570 C CA . VAL A 1 83 ? 2.499 18.939 21.282 1.00 24.85 467 VAL A CA 1
ATOM 571 C C . VAL A 1 83 ? 3.667 18.648 22.209 1.00 27.57 467 VAL A C 1
ATOM 572 O O . VAL A 1 83 ? 3.827 19.290 23.257 1.00 27.35 467 VAL A O 1
ATOM 576 N N . PRO A 1 84 ? 4.516 17.691 21.843 1.00 26.46 468 PRO A N 1
ATOM 577 C CA . PRO A 1 84 ? 5.690 17.411 22.679 1.00 27.44 468 PRO A CA 1
ATOM 578 C C . PRO A 1 84 ? 6.615 18.619 22.709 1.00 29.91 468 PRO A C 1
ATOM 579 O O . PRO A 1 84 ? 6.971 19.172 21.666 1.00 29.67 468 PRO A O 1
ATOM 583 N N . THR A 1 85 ? 6.994 19.032 23.916 1.00 27.34 469 THR A N 1
ATOM 584 C CA . THR A 1 85 ? 7.940 20.120 24.087 1.00 27.24 469 THR A CA 1
ATOM 585 C C . THR A 1 85 ? 9.299 19.636 24.541 1.00 27.97 469 THR A C 1
ATOM 586 O O . THR A 1 85 ? 10.279 20.373 24.409 1.00 30.06 469 THR A O 1
ATOM 590 N N . ARG A 1 86 ? 9.371 18.427 25.086 1.00 28.29 470 ARG A N 1
ATOM 591 C CA . ARG A 1 86 ? 10.628 17.783 25.412 1.00 29.08 470 ARG A CA 1
ATOM 592 C C . ARG A 1 86 ? 10.488 16.330 25.020 1.00 29.41 470 ARG A C 1
ATOM 593 O O . ARG A 1 86 ? 9.462 15.709 25.308 1.00 30.59 470 ARG A O 1
ATOM 601 N N . LEU A 1 87 ? 11.505 15.806 24.359 1.00 28.25 471 LEU A N 1
ATOM 602 C CA . LEU A 1 87 ? 11.533 14.404 23.991 1.00 28.29 471 LEU A CA 1
ATOM 603 C C . LEU A 1 87 ? 12.884 13.825 24.357 1.00 32.13 471 LEU A C 1
ATOM 604 O O . LEU A 1 87 ? 13.860 14.549 24.553 1.00 37.38 471 LEU A O 1
ATOM 609 N N . SER A 1 88 ? 12.929 12.507 24.451 1.00 28.74 472 SER A N 1
ATOM 610 C CA . SER A 1 88 ? 14.153 11.810 24.800 1.00 30.97 472 SER A CA 1
ATOM 611 C C . SER A 1 88 ? 14.383 10.702 23.792 1.00 30.55 472 SER A C 1
ATOM 612 O O . SER A 1 88 ? 13.445 10.254 23.120 1.00 27.88 472 SER A O 1
ATOM 615 N N . PRO A 1 89 ? 15.621 10.254 23.643 1.00 29.74 473 PRO A N 1
ATOM 616 C CA . PRO A 1 89 ? 15.910 9.194 22.681 1.00 30.46 473 PRO A CA 1
ATOM 617 C C . PRO A 1 89 ? 15.639 7.826 23.288 1.00 32.83 473 PRO A C 1
ATOM 618 O O . PRO A 1 89 ? 15.459 7.678 24.502 1.00 31.74 473 PRO A O 1
ATOM 622 N N . ILE A 1 90 ? 15.614 6.818 22.414 1.00 30.28 474 ILE A N 1
ATOM 623 C CA . ILE A 1 90 ? 15.785 5.438 22.847 1.00 34.50 474 ILE A CA 1
ATOM 624 C C . ILE A 1 90 ? 16.922 4.829 22.046 1.00 33.33 474 ILE A C 1
ATOM 625 O O . ILE A 1 90 ? 17.179 5.201 20.894 1.00 31.58 474 ILE A O 1
ATOM 630 N N . SER A 1 91 ? 17.620 3.903 22.682 1.00 33.56 475 SER A N 1
ATOM 631 C CA . SER A 1 91 ? 18.671 3.151 22.026 1.00 34.25 475 SER A CA 1
ATOM 632 C C . SER A 1 91 ? 18.043 1.968 21.307 1.00 32.93 475 SER A C 1
ATOM 633 O O . SER A 1 91 ? 17.310 1.182 21.915 1.00 32.37 475 SER A O 1
ATOM 636 N N . ILE A 1 92 ? 18.317 1.853 20.013 1.00 29.41 476 ILE A N 1
ATOM 637 C CA . ILE A 1 92 ? 17.810 0.760 19.198 1.00 29.77 476 ILE A CA 1
ATOM 638 C C . ILE A 1 92 ? 18.992 -0.056 18.702 1.00 32.48 476 ILE A C 1
ATOM 639 O O . ILE A 1 92 ? 19.979 0.498 18.202 1.00 32.33 476 ILE A O 1
ATOM 644 N N . LEU A 1 93 ? 18.905 -1.367 18.890 1.00 30.27 477 LEU A N 1
ATOM 645 C CA . LEU A 1 93 ? 19.877 -2.311 18.369 1.00 31.47 477 LEU A CA 1
ATOM 646 C C . LEU A 1 93 ? 19.273 -2.880 17.096 1.00 28.45 477 LEU A C 1
ATOM 647 O O . LEU A 1 93 ? 18.140 -3.368 17.111 1.00 30.22 477 LEU A O 1
ATOM 652 N N . PHE A 1 94 ? 19.983 -2.753 15.983 1.00 28.94 478 PHE A N 1
ATOM 653 C CA . PHE A 1 94 ? 19.397 -3.146 14.715 1.00 29.66 478 PHE A CA 1
ATOM 654 C C . PHE A 1 94 ? 20.512 -3.546 13.766 1.00 32.72 478 PHE A C 1
ATOM 655 O O . PHE A 1 94 ? 21.699 -3.379 14.057 1.00 35.83 478 PHE A O 1
ATOM 663 N N . ILE A 1 95 ? 20.125 -4.086 12.619 1.00 32.06 479 ILE A N 1
ATOM 664 C CA . ILE A 1 95 ? 21.083 -4.415 11.576 1.00 33.78 479 ILE A CA 1
ATOM 665 C C . ILE A 1 95 ? 20.928 -3.398 10.453 1.00 37.34 479 ILE A C 1
ATOM 666 O O . ILE A 1 95 ? 19.808 -3.084 10.028 1.00 32.99 479 ILE A O 1
ATOM 671 N N . ASP A 1 96 ? 22.046 -2.847 10.016 1.00 40.49 480 ASP A N 1
ATOM 672 C CA . ASP A 1 96 ? 22.023 -1.761 9.060 1.00 46.36 480 ASP A CA 1
ATOM 673 C C . ASP A 1 96 ? 22.138 -2.339 7.654 1.00 50.78 480 ASP A C 1
ATOM 674 O O . ASP A 1 96 ? 22.003 -3.548 7.448 1.00 48.80 480 ASP A O 1
ATOM 679 N N . SER A 1 97 ? 22.410 -1.471 6.677 1.00 58.46 481 SER A N 1
ATOM 680 C CA . SER A 1 97 ? 22.448 -1.908 5.286 1.00 66.11 481 SER A CA 1
ATOM 681 C C . SER A 1 97 ? 23.504 -2.985 5.062 1.00 69.59 481 SER A C 1
ATOM 682 O O . SER A 1 97 ? 23.270 -3.953 4.328 1.00 72.11 481 SER A O 1
ATOM 685 N N . ALA A 1 98 ? 24.667 -2.847 5.697 1.00 67.77 482 ALA A N 1
ATOM 686 C CA . ALA A 1 98 ? 25.781 -3.760 5.485 1.00 62.58 482 ALA A CA 1
ATOM 687 C C . ALA A 1 98 ? 25.751 -4.963 6.419 1.00 57.01 482 ALA A C 1
ATOM 688 O O . ALA A 1 98 ? 26.801 -5.565 6.665 1.00 54.98 482 ALA A O 1
ATOM 690 N N . ASN A 1 99 ? 24.576 -5.325 6.939 1.00 53.56 483 ASN A N 1
ATOM 691 C CA . ASN A 1 99 ? 24.428 -6.442 7.875 1.00 51.83 483 ASN A CA 1
ATOM 692 C C . ASN A 1 99 ? 25.297 -6.265 9.117 1.00 46.00 483 ASN A C 1
ATOM 693 O O . ASN A 1 99 ? 25.725 -7.242 9.737 1.00 46.00 483 ASN A O 1
ATOM 698 N N . ASN A 1 100 ? 25.567 -5.021 9.491 1.00 41.90 484 ASN A N 1
ATOM 699 C CA . ASN A 1 100 ? 26.259 -4.728 10.734 1.00 42.92 484 ASN A CA 1
ATOM 700 C C . ASN A 1 100 ? 25.232 -4.573 11.846 1.00 41.17 484 ASN A C 1
ATOM 701 O O . ASN A 1 100 ? 24.208 -3.910 11.658 1.00 40.96 484 ASN A O 1
ATOM 706 N N . VAL A 1 101 ? 25.492 -5.208 12.986 1.00 39.07 485 VAL A N 1
ATOM 707 C CA . VAL A 1 101 ? 24.711 -4.935 14.187 1.00 36.74 485 VAL A CA 1
ATOM 708 C C . VAL A 1 101 ? 25.112 -3.565 14.706 1.00 38.84 485 VAL A C 1
ATOM 709 O O . VAL A 1 101 ? 26.282 -3.323 15.021 1.00 42.47 485 VAL A O 1
ATOM 713 N N . VAL A 1 102 ? 24.148 -2.657 14.777 1.00 37.46 486 VAL A N 1
ATOM 714 C CA . VAL A 1 102 ? 24.389 -1.277 15.172 1.00 34.10 486 VAL A CA 1
ATOM 715 C C . VAL A 1 102 ? 23.516 -0.965 16.377 1.00 35.28 486 VAL A C 1
ATOM 716 O O . VAL A 1 102 ? 22.353 -1.378 16.437 1.00 36.25 486 VAL A O 1
ATOM 720 N N . LYS A 1 103 ? 24.083 -0.244 17.338 1.00 37.04 487 LYS A N 1
ATOM 721 C CA . LYS A 1 103 ? 23.331 0.292 18.464 1.00 35.81 487 LYS A CA 1
ATOM 722 C C . LYS A 1 103 ? 23.378 1.806 18.368 1.00 35.72 487 LYS A C 1
ATOM 723 O O . LYS A 1 103 ? 24.458 2.403 18.422 1.00 37.11 487 LYS A O 1
ATOM 729 N N . LYS A 1 104 ? 22.211 2.421 18.216 1.00 32.40 488 LYS A N 1
ATOM 730 C CA . LYS A 1 104 ? 22.126 3.839 17.912 1.00 34.34 488 LYS A CA 1
ATOM 731 C C . LYS A 1 104 ? 21.038 4.480 18.755 1.00 32.01 488 LYS A C 1
ATOM 732 O O . LYS A 1 104 ? 19.961 3.901 18.938 1.00 30.63 488 LYS A O 1
ATOM 738 N N . ASP A 1 105 ? 21.329 5.672 19.269 1.00 31.79 489 ASP A N 1
ATOM 739 C CA . ASP A 1 105 ? 20.310 6.501 19.889 1.00 34.17 489 ASP A CA 1
ATOM 740 C C . ASP A 1 105 ? 19.456 7.135 18.801 1.00 35.09 489 ASP A C 1
ATOM 741 O O . ASP A 1 105 ? 19.960 7.917 17.987 1.00 39.07 489 ASP A O 1
ATOM 746 N N . TYR A 1 106 ? 18.174 6.791 18.775 1.00 28.61 490 TYR A N 1
ATOM 747 C CA . TYR A 1 106 ? 17.212 7.476 17.923 1.00 29.97 490 TYR A CA 1
ATOM 748 C C . TYR A 1 106 ? 16.653 8.636 18.727 1.00 31.36 490 TYR A C 1
ATOM 749 O O . TYR A 1 106 ? 15.961 8.421 19.727 1.00 28.84 490 TYR A O 1
ATOM 758 N N . GLU A 1 107 ? 16.977 9.856 18.308 1.00 29.93 491 GLU A N 1
ATOM 759 C CA . GLU A 1 107 ? 16.570 11.041 19.043 1.00 33.34 491 GLU A CA 1
ATOM 760 C C . GLU A 1 107 ? 15.066 11.248 18.930 1.00 31.32 491 GLU A C 1
ATOM 761 O O . GLU A 1 107 ? 14.422 10.795 17.983 1.00 30.80 491 GLU A O 1
ATOM 767 N N . ASP A 1 108 ? 14.502 11.913 19.939 1.00 29.91 492 ASP A N 1
ATOM 768 C CA . ASP A 1 108 ? 13.127 12.419 19.883 1.00 29.28 492 ASP A CA 1
ATOM 769 C C . ASP A 1 108 ? 12.108 11.300 19.691 1.00 25.67 492 ASP A C 1
ATOM 770 O O . ASP A 1 108 ? 11.182 11.413 18.889 1.00 27.25 492 ASP A O 1
ATOM 775 N N . MET A 1 109 ? 12.256 10.223 20.466 1.00 25.33 493 MET A N 1
ATOM 776 C CA . MET A 1 109 ? 11.360 9.083 20.334 1.00 29.29 493 MET A CA 1
ATOM 777 C C . MET A 1 109 ? 10.299 9.008 21.422 1.00 27.44 493 MET A C 1
ATOM 778 O O . MET A 1 109 ? 9.250 8.389 21.207 1.00 25.59 493 MET A O 1
ATOM 783 N N . VAL A 1 110 ? 10.535 9.646 22.562 1.00 28.05 494 VAL A N 1
ATOM 784 C CA . VAL A 1 110 ? 9.700 9.506 23.744 1.00 28.12 494 VAL A CA 1
ATOM 785 C C . VAL A 1 110 ? 9.319 10.902 24.198 1.00 28.83 494 VAL A C 1
ATOM 786 O O . VAL A 1 110 ? 10.198 11.738 24.431 1.00 31.21 494 VAL A O 1
ATOM 790 N N . VAL A 1 111 ? 8.019 11.162 24.306 1.00 25.84 495 VAL A N 1
ATOM 791 C CA . VAL A 1 111 ? 7.562 12.439 24.837 1.00 25.98 495 VAL A CA 1
ATOM 792 C C . VAL A 1 111 ? 7.877 12.489 26.326 1.00 27.60 495 VAL A C 1
ATOM 793 O O . VAL A 1 111 ? 7.441 11.630 27.098 1.00 32.37 495 VAL A O 1
ATOM 797 N N . GLU A 1 112 ? 8.632 13.506 26.737 1.00 27.02 496 GLU A N 1
ATOM 798 C CA . GLU A 1 112 ? 8.865 13.771 28.149 1.00 28.64 496 GLU A CA 1
ATOM 799 C C . GLU A 1 112 ? 7.946 14.844 28.701 1.00 33.10 496 GLU A C 1
ATOM 800 O O . GLU A 1 112 ? 7.536 14.761 29.863 1.00 34.25 496 GLU A O 1
ATOM 806 N N . SER A 1 113 ? 7.610 15.857 27.905 1.00 31.34 497 SER A N 1
ATOM 807 C CA . SER A 1 113 ? 6.660 16.851 28.365 1.00 30.49 497 SER A CA 1
ATOM 808 C C . SER A 1 113 ? 5.825 17.318 27.186 1.00 29.22 497 SER A C 1
ATOM 809 O O . SER A 1 113 ? 6.261 17.267 26.030 1.00 29.92 497 SER A O 1
ATOM 812 N N . CYS A 1 114 ? 4.599 17.718 27.488 1.00 29.29 498 CYS A N 1
ATOM 813 C CA . CYS A 1 114 ? 3.702 18.301 26.509 1.00 27.64 498 CYS A CA 1
ATOM 814 C C . CYS A 1 114 ? 3.503 19.767 26.830 1.00 31.03 498 CYS A C 1
ATOM 815 O O . CYS A 1 114 ? 3.567 20.185 27.985 1.00 31.78 498 CYS A O 1
ATOM 818 N N . GLY A 1 115 ? 3.220 20.537 25.794 1.00 26.79 499 GLY A N 1
ATOM 819 C CA . GLY A 1 115 ? 2.949 21.942 26.018 1.00 24.47 499 GLY A CA 1
ATOM 820 C C . GLY A 1 115 ? 2.200 22.516 24.842 1.00 26.12 499 GLY A C 1
ATOM 821 O O . GLY A 1 115 ? 1.887 21.818 23.880 1.00 27.47 499 GLY A O 1
ATOM 822 N N . CYS A 1 116 ? 1.917 23.805 24.931 1.00 25.47 500 CYS A N 1
ATOM 823 C CA . CYS A 1 116 ? 1.031 24.463 23.991 1.00 28.18 500 CYS A CA 1
ATOM 824 C C . CYS A 1 116 ? 1.870 25.369 23.108 1.00 28.11 500 CYS A C 1
ATOM 825 O O . CYS A 1 116 ? 2.566 26.257 23.608 1.00 28.03 500 CYS A O 1
ATOM 828 N N . ARG A 1 117 ? 1.820 25.126 21.801 1.00 26.75 501 ARG A N 1
ATOM 829 C CA . ARG A 1 117 ? 2.695 25.827 20.873 1.00 28.60 501 ARG A CA 1
ATOM 830 C C . ARG A 1 117 ? 1.897 26.361 19.691 1.00 32.22 501 ARG A C 1
ATOM 831 O O . ARG A 1 117 ? 2.344 27.281 19.012 1.00 31.62 501 ARG A O 1
ATOM 840 N N . LEU B 1 12 ? -13.361 23.894 3.893 1.00 100.43 396 LEU B N 1
ATOM 841 C CA . LEU B 1 12 ? -12.477 22.829 3.437 1.00 97.86 396 LEU B CA 1
ATOM 842 C C . LEU B 1 12 ? -11.296 22.660 4.390 1.00 90.75 396 LEU B C 1
ATOM 843 O O . LEU B 1 12 ? -10.964 23.577 5.140 1.00 91.97 396 LEU B O 1
ATOM 848 N N . LYS B 1 13 ? -10.670 21.483 4.372 1.00 81.94 397 LYS B N 1
ATOM 849 C CA . LYS B 1 13 ? -9.642 21.128 5.351 1.00 71.81 397 LYS B CA 1
ATOM 850 C C . LYS B 1 13 ? -8.267 21.214 4.691 1.00 58.53 397 LYS B C 1
ATOM 851 O O . LYS B 1 13 ? -7.819 20.277 4.025 1.00 53.75 397 LYS B O 1
ATOM 857 N N . ALA B 1 14 ? -7.596 22.342 4.898 1.00 50.54 398 ALA B N 1
ATOM 858 C CA . ALA B 1 14 ? -6.281 22.567 4.320 1.00 44.58 398 ALA B CA 1
ATOM 859 C C . ALA B 1 14 ? -5.212 21.780 5.068 1.00 41.86 398 ALA B C 1
ATOM 860 O O . ALA B 1 14 ? -5.381 21.398 6.228 1.00 37.78 398 ALA B O 1
ATOM 862 N N . ARG B 1 15 ? -4.093 21.545 4.391 1.00 38.26 399 ARG B N 1
ATOM 863 C CA . ARG B 1 15 ? -2.966 20.912 5.051 1.00 35.05 399 ARG B CA 1
ATOM 864 C C . ARG B 1 15 ? -2.153 21.944 5.826 1.00 30.72 399 ARG B C 1
ATOM 865 O O . ARG B 1 15 ? -2.233 23.149 5.572 1.00 31.85 399 ARG B O 1
ATOM 873 N N . CYS B 1 16 ? -1.380 21.448 6.795 1.00 31.25 400 CYS B N 1
ATOM 874 C CA . CYS B 1 16 ? -0.557 22.279 7.669 1.00 30.89 400 CYS B CA 1
ATOM 875 C C . CYS B 1 16 ? 0.168 23.361 6.881 1.00 28.37 400 CYS B C 1
ATOM 876 O O . CYS B 1 16 ? 0.959 23.068 5.982 1.00 29.91 400 CYS B O 1
ATOM 879 N N . SER B 1 17 ? -0.121 24.618 7.209 1.00 27.22 401 SER B N 1
ATOM 880 C CA . SER B 1 17 ? 0.382 25.753 6.456 1.00 28.05 401 SER B CA 1
ATOM 881 C C . SER B 1 17 ? 0.569 26.911 7.414 1.00 29.62 401 SER B C 1
ATOM 882 O O . SER B 1 17 ? -0.058 26.968 8.475 1.00 29.98 401 SER B O 1
ATOM 885 N N . ARG B 1 18 ? 1.431 27.837 7.025 1.00 28.45 402 ARG B N 1
ATOM 886 C CA . ARG B 1 18 ? 1.545 29.095 7.742 1.00 29.75 402 ARG B CA 1
ATOM 887 C C . ARG B 1 18 ? 0.501 30.063 7.206 1.00 29.08 402 ARG B C 1
ATOM 888 O O . ARG B 1 18 ? 0.386 30.261 5.988 1.00 32.70 402 ARG B O 1
ATOM 896 N N . LYS B 1 19 ? -0.270 30.642 8.113 1.00 28.38 403 LYS B N 1
ATOM 897 C CA . LYS B 1 19 ? -1.331 31.570 7.773 1.00 29.58 403 LYS B CA 1
ATOM 898 C C . LYS B 1 19 ? -1.065 32.912 8.434 1.00 29.33 403 LYS B C 1
ATOM 899 O O . LYS B 1 19 ? -0.259 33.022 9.361 1.00 28.94 403 LYS B O 1
ATOM 905 N N . ALA B 1 20 ? -1.751 33.932 7.933 1.00 30.67 404 ALA B N 1
ATOM 906 C CA . ALA B 1 20 ? -1.580 35.274 8.457 1.00 30.62 404 ALA B CA 1
ATOM 907 C C . ALA B 1 20 ? -2.134 35.375 9.869 1.00 29.65 404 ALA B C 1
ATOM 908 O O . ALA B 1 20 ? -3.143 34.756 10.209 1.00 38.33 404 ALA B O 1
ATOM 910 N N . LEU B 1 21 ? -1.461 36.166 10.689 1.00 28.82 405 LEU B N 1
ATOM 911 C CA . LEU B 1 21 ? -1.989 36.549 11.995 1.00 28.27 405 LEU B CA 1
ATOM 912 C C . LEU B 1 21 ? -1.392 37.903 12.314 1.00 28.16 405 LEU B C 1
ATOM 913 O O . LEU B 1 21 ? -0.196 38.004 12.606 1.00 34.48 405 LEU B O 1
ATOM 918 N N . HIS B 1 22 ? -2.224 38.931 12.245 1.00 29.19 406 HIS B N 1
ATOM 919 C CA . HIS B 1 22 ? -1.800 40.289 12.512 1.00 29.26 406 HIS B CA 1
ATOM 920 C C . HIS B 1 22 ? -2.031 40.597 13.986 1.00 28.79 406 HIS B C 1
ATOM 921 O O . HIS B 1 22 ? -3.128 40.380 14.501 1.00 32.12 406 HIS B O 1
ATOM 928 N N . VAL B 1 23 ? -1.001 41.099 14.652 1.00 27.53 407 VAL B N 1
ATOM 929 C CA . VAL B 1 23 ? -1.082 41.477 16.062 1.00 26.91 407 VAL B CA 1
ATOM 930 C C . VAL B 1 23 ? -1.030 42.991 16.139 1.00 31.37 407 VAL B C 1
ATOM 931 O O . VAL B 1 23 ? -0.061 43.604 15.684 1.00 31.31 407 VAL B O 1
ATOM 935 N N . ASN B 1 24 ? -2.065 43.598 16.710 1.00 29.35 408 ASN B N 1
ATOM 936 C CA . ASN B 1 24 ? -2.121 45.050 16.856 1.00 30.35 408 ASN B CA 1
ATOM 937 C C . ASN B 1 24 ? -2.044 45.372 18.341 1.00 29.25 408 ASN B C 1
ATOM 938 O O . ASN B 1 24 ? -3.047 45.271 19.051 1.00 28.63 408 ASN B O 1
ATOM 943 N N . PHE B 1 25 ? -0.853 45.781 18.795 1.00 30.29 409 PHE B N 1
ATOM 944 C CA . PHE B 1 25 ? -0.645 46.087 20.208 1.00 31.51 409 PHE B CA 1
ATOM 945 C C . PHE B 1 25 ? -1.472 47.277 20.656 1.00 32.81 409 PHE B C 1
ATOM 946 O O . PHE B 1 25 ? -1.844 47.359 21.834 1.00 33.38 409 PHE B O 1
ATOM 954 N N . LYS B 1 26 ? -1.739 48.228 19.755 1.00 31.74 410 LYS B N 1
ATOM 955 C CA . LYS B 1 26 ? -2.558 49.368 20.150 1.00 36.29 410 LYS B CA 1
ATOM 956 C C . LYS B 1 26 ? -3.992 48.934 20.431 1.00 36.40 410 LYS B C 1
ATOM 957 O O . LYS B 1 26 ? -4.591 49.361 21.423 1.00 38.30 410 LYS B O 1
ATOM 963 N N . ASP B 1 27 ? -4.541 48.054 19.590 1.00 34.30 411 ASP B N 1
ATOM 964 C CA . ASP B 1 27 ? -5.880 47.522 19.828 1.00 36.62 411 ASP B CA 1
ATOM 965 C C . ASP B 1 27 ? -5.966 46.767 21.150 1.00 37.59 411 ASP B C 1
ATOM 966 O O . ASP B 1 27 ? -7.037 46.711 21.767 1.00 43.12 411 ASP B O 1
ATOM 971 N N . MET B 1 28 ? -4.867 46.161 21.589 1.00 32.42 412 MET B N 1
ATOM 972 C CA . MET B 1 28 ? -4.843 45.446 22.859 1.00 36.28 412 MET B CA 1
ATOM 973 C C . MET B 1 28 ? -4.621 46.361 24.056 1.00 36.93 412 MET B C 1
ATOM 974 O O . MET B 1 28 ? -4.640 45.882 25.195 1.00 38.25 412 MET B O 1
ATOM 979 N N . GLY B 1 29 ? -4.416 47.656 23.831 1.00 35.42 413 GLY B N 1
ATOM 980 C CA . GLY B 1 29 ? -4.127 48.583 24.909 1.00 35.61 413 GLY B CA 1
ATOM 981 C C . GLY B 1 29 ? -2.701 48.551 25.402 1.00 36.44 413 GLY B C 1
ATOM 982 O O . GLY B 1 29 ? -2.391 49.215 26.398 1.00 39.38 413 GLY B O 1
ATOM 983 N N . TRP B 1 30 ? -1.821 47.806 24.740 1.00 34.30 414 TRP B N 1
ATOM 984 C CA . TRP B 1 30 ? -0.443 47.656 25.187 1.00 32.92 414 TRP B CA 1
ATOM 985 C C . TRP B 1 30 ? 0.440 48.825 24.794 1.00 34.54 414 TRP B C 1
ATOM 986 O O . TRP B 1 30 ? 1.611 48.853 25.187 1.00 34.30 414 TRP B O 1
ATOM 997 N N . ASP B 1 31 ? -0.085 49.792 24.043 1.00 35.27 415 ASP B N 1
ATOM 998 C CA . ASP B 1 31 ? 0.704 50.986 23.783 1.00 38.31 415 ASP B CA 1
ATOM 999 C C . ASP B 1 31 ? 0.940 51.826 25.031 1.00 37.69 415 ASP B C 1
ATOM 1000 O O . ASP B 1 31 ? 1.663 52.824 24.944 1.00 36.53 415 ASP B O 1
ATOM 1005 N N . ASP B 1 32 ? 0.372 51.475 26.186 1.00 38.17 416 ASP B N 1
ATOM 1006 C CA . ASP B 1 32 ? 0.784 52.208 27.373 1.00 38.97 416 ASP B CA 1
ATOM 1007 C C . ASP B 1 32 ? 2.141 51.753 27.894 1.00 39.67 416 ASP B C 1
ATOM 1008 O O . ASP B 1 32 ? 2.727 52.454 28.722 1.00 42.93 416 ASP B O 1
ATOM 1013 N N . TRP B 1 33 ? 2.680 50.632 27.409 1.00 36.01 417 TRP B N 1
ATOM 1014 C CA . TRP B 1 33 ? 4.052 50.288 27.766 1.00 31.86 417 TRP B CA 1
ATOM 1015 C C . TRP B 1 33 ? 4.913 50.010 26.536 1.00 32.39 417 TRP B C 1
ATOM 1016 O O . TRP B 1 33 ? 6.121 50.264 26.557 1.00 33.98 417 TRP B O 1
ATOM 1027 N N . ILE B 1 34 ? 4.331 49.492 25.459 1.00 30.48 418 ILE B N 1
ATOM 1028 C CA . ILE B 1 34 ? 5.097 49.320 24.230 1.00 27.92 418 ILE B CA 1
ATOM 1029 C C . ILE B 1 34 ? 5.164 50.657 23.508 1.00 28.72 418 ILE B C 1
ATOM 1030 O O . ILE B 1 34 ? 4.136 51.306 23.287 1.00 30.72 418 ILE B O 1
ATOM 1035 N N . ILE B 1 35 ? 6.371 51.054 23.119 1.00 28.60 419 ILE B N 1
ATOM 1036 C CA . ILE B 1 35 ? 6.563 52.222 22.266 1.00 29.14 419 ILE B CA 1
ATOM 1037 C C . ILE B 1 35 ? 6.499 51.847 20.793 1.00 32.28 419 ILE B C 1
ATOM 1038 O O . ILE B 1 35 ? 5.797 52.488 20.007 1.00 32.25 419 ILE B O 1
ATOM 1043 N N . ALA B 1 36 ? 7.239 50.813 20.394 1.00 30.34 420 ALA B N 1
ATOM 1044 C CA . ALA B 1 36 ? 7.291 50.397 18.999 1.00 32.56 420 ALA B CA 1
ATOM 1045 C C . ALA B 1 36 ? 7.759 48.952 18.954 1.00 32.93 420 ALA B C 1
ATOM 1046 O O . ALA B 1 36 ? 8.518 48.529 19.832 1.00 32.05 420 ALA B O 1
ATOM 1048 N N . PRO B 1 37 ? 7.316 48.160 17.960 1.00 31.23 421 PRO B N 1
ATOM 1049 C CA . PRO B 1 37 ? 6.282 48.493 16.971 1.00 30.91 421 PRO B CA 1
ATOM 1050 C C . PRO B 1 37 ? 4.929 48.399 17.652 1.00 31.56 421 PRO B C 1
ATOM 1051 O O . PRO B 1 37 ? 4.832 47.723 18.671 1.00 32.74 421 PRO B O 1
ATOM 1055 N N . LEU B 1 38 ? 3.903 49.045 17.130 1.00 31.11 422 LEU B N 1
ATOM 1056 C CA . LEU B 1 38 ? 2.577 48.902 17.706 1.00 33.09 422 LEU B CA 1
ATOM 1057 C C . LEU B 1 38 ? 1.773 47.822 17.017 1.00 30.38 422 LEU B C 1
ATOM 1058 O O . LEU B 1 38 ? 0.627 47.567 17.401 1.00 31.03 422 LEU B O 1
ATOM 1063 N N . GLU B 1 39 ? 2.344 47.193 15.999 1.00 30.33 423 GLU B N 1
ATOM 1064 C CA . GLU B 1 39 ? 1.708 46.059 15.367 1.00 30.18 423 GLU B CA 1
ATOM 1065 C C . GLU B 1 39 ? 2.778 45.251 14.659 1.00 32.95 423 GLU B C 1
ATOM 1066 O O . GLU B 1 39 ? 3.823 45.778 14.265 1.00 32.16 423 GLU B O 1
ATOM 1072 N N . TYR B 1 40 ? 2.513 43.961 14.494 1.00 29.89 424 TYR B N 1
ATOM 1073 C CA . TYR B 1 40 ? 3.431 43.160 13.705 1.00 30.41 424 TYR B CA 1
ATOM 1074 C C . TYR B 1 40 ? 2.694 41.939 13.182 1.00 30.02 424 TYR B C 1
ATOM 1075 O O . TYR B 1 40 ? 1.571 41.638 13.593 1.00 28.01 424 TYR B O 1
ATOM 1084 N N . GLU B 1 41 ? 3.327 41.266 12.230 1.00 27.83 425 GLU B N 1
ATOM 1085 C CA . GLU B 1 41 ? 2.782 40.053 11.634 1.00 27.93 425 GLU B CA 1
ATOM 1086 C C . GLU B 1 41 ? 3.355 38.848 12.363 1.00 29.08 425 GLU B C 1
ATOM 1087 O O . GLU B 1 41 ? 4.554 38.573 12.268 1.00 30.58 425 GLU B O 1
ATOM 1093 N N . ALA B 1 42 ? 2.503 38.135 13.098 1.00 26.87 426 ALA B N 1
ATOM 1094 C CA . ALA B 1 42 ? 2.953 36.988 13.871 1.00 26.60 426 ALA B CA 1
ATOM 1095 C C . ALA B 1 42 ? 2.796 35.683 13.117 1.00 27.56 426 ALA B C 1
ATOM 1096 O O . ALA B 1 42 ? 3.540 34.734 13.378 1.00 27.39 426 ALA B O 1
ATOM 1098 N N . PHE B 1 43 ? 1.833 35.628 12.199 1.00 27.23 427 PHE B N 1
ATOM 1099 C CA . PHE B 1 43 ? 1.418 34.394 11.543 1.00 28.12 427 PHE B CA 1
ATOM 1100 C C . PHE B 1 43 ? 0.908 33.364 12.541 1.00 26.25 427 PHE B C 1
ATOM 1101 O O . PHE B 1 43 ? 1.031 33.530 13.763 1.00 24.74 427 PHE B O 1
ATOM 1109 N N . HIS B 1 44 ? 0.298 32.308 12.024 1.00 26.42 428 HIS B N 1
ATOM 1110 C CA . HIS B 1 44 ? -0.024 31.170 12.860 1.00 25.99 428 HIS B CA 1
ATOM 1111 C C . HIS B 1 44 ? 0.005 29.946 11.972 1.00 28.64 428 HIS B C 1
ATOM 1112 O O . HIS B 1 44 ? 0.059 30.041 10.743 1.00 28.76 428 HIS B O 1
ATOM 1119 N N . CYS B 1 45 ? -0.002 28.792 12.611 1.00 24.65 429 CYS B N 1
ATOM 1120 C CA . CYS B 1 45 ? 0.025 27.529 11.898 1.00 27.26 429 CYS B CA 1
ATOM 1121 C C . CYS B 1 45 ? -1.344 26.875 11.983 1.00 32.76 429 CYS B C 1
ATOM 1122 O O . CYS B 1 45 ? -2.040 26.988 12.992 1.00 35.20 429 CYS B O 1
ATOM 1125 N N . GLU B 1 46 ? -1.733 26.189 10.916 1.00 28.72 430 GLU B N 1
ATOM 1126 C CA . GLU B 1 46 ? -3.048 25.571 10.919 1.00 28.72 430 GLU B CA 1
ATOM 1127 C C . GLU B 1 46 ? -3.119 24.598 9.763 1.00 31.49 430 GLU B C 1
ATOM 1128 O O . GLU B 1 46 ? -2.583 24.874 8.689 1.00 29.13 430 GLU B O 1
ATOM 1134 N N . GLY B 1 47 ? -3.776 23.467 9.986 1.00 27.15 431 GLY B N 1
ATOM 1135 C CA . GLY B 1 47 ? -4.066 22.542 8.912 1.00 27.79 431 GLY B CA 1
ATOM 1136 C C . GLY B 1 47 ? -3.694 21.120 9.275 1.00 28.07 431 GLY B C 1
ATOM 1137 O O . GLY B 1 47 ? -3.068 20.843 10.296 1.00 30.73 431 GLY B O 1
ATOM 1138 N N . LEU B 1 48 ? -4.071 20.219 8.376 1.00 29.39 432 LEU B N 1
ATOM 1139 C CA . LEU B 1 48 ? -3.937 18.791 8.628 1.00 30.96 432 LEU B CA 1
ATOM 1140 C C . LEU B 1 48 ? -2.488 18.328 8.573 1.00 30.40 432 LEU B C 1
ATOM 1141 O O . LEU B 1 48 ? -1.699 18.765 7.731 1.00 28.91 432 LEU B O 1
ATOM 1146 N N . CYS B 1 49 ? -2.163 17.399 9.453 1.00 28.10 433 CYS B N 1
ATOM 1147 C CA . CYS B 1 49 ? -0.895 16.688 9.447 1.00 27.80 433 CYS B CA 1
ATOM 1148 C C . CYS B 1 49 ? -1.201 15.261 9.027 1.00 29.52 433 CYS B C 1
ATOM 1149 O O . CYS B 1 49 ? -1.596 14.442 9.855 1.00 32.46 433 CYS B O 1
ATOM 1152 N N . GLU B 1 50 ? -1.034 14.970 7.748 1.00 31.47 434 GLU B N 1
ATOM 1153 C CA . GLU B 1 50 ? -1.427 13.679 7.207 1.00 35.40 434 GLU B CA 1
ATOM 1154 C C . GLU B 1 50 ? -0.208 12.886 6.764 1.00 34.48 434 GLU B C 1
ATOM 1155 O O . GLU B 1 50 ? 0.823 13.452 6.393 1.00 33.52 434 GLU B O 1
ATOM 1161 N N . PHE B 1 51 ? -0.344 11.566 6.814 1.00 31.32 435 PHE B N 1
ATOM 1162 C CA . PHE B 1 51 ? 0.674 10.689 6.257 1.00 28.03 435 PHE B CA 1
ATOM 1163 C C . PHE B 1 51 ? 0.699 10.848 4.744 1.00 29.50 435 PHE B C 1
ATOM 1164 O O . PHE B 1 51 ? -0.360 10.824 4.114 1.00 31.52 435 PHE B O 1
ATOM 1172 N N . PRO B 1 52 ? 1.872 10.992 4.126 1.00 26.95 436 PRO B N 1
ATOM 1173 C CA . PRO B 1 52 ? 3.183 11.138 4.754 1.00 31.23 436 PRO B CA 1
ATOM 1174 C C . PRO B 1 52 ? 3.457 12.586 5.059 1.00 33.44 436 PRO B C 1
ATOM 1175 O O . PRO B 1 52 ? 2.946 13.463 4.366 1.00 34.57 436 PRO B O 1
ATOM 1179 N N . LEU B 1 53 ? 4.258 12.853 6.077 1.00 33.13 437 LEU B N 1
ATOM 1180 C CA . LEU B 1 53 ? 4.646 14.225 6.342 1.00 34.16 437 LEU B CA 1
ATOM 1181 C C . LEU B 1 53 ? 5.638 14.653 5.271 1.00 38.50 437 LEU B C 1
ATOM 1182 O O . LEU B 1 53 ? 6.636 13.971 5.021 1.00 35.92 437 LEU B O 1
ATOM 1187 N N . ARG B 1 54 ? 5.333 15.749 4.592 1.00 45.05 438 ARG B N 1
ATOM 1188 C CA . ARG B 1 54 ? 6.266 16.266 3.611 1.00 50.24 438 ARG B CA 1
ATOM 1189 C C . ARG B 1 54 ? 7.525 16.752 4.327 1.00 51.39 438 ARG B C 1
ATOM 1190 O O . ARG B 1 54 ? 7.476 17.186 5.480 1.00 48.38 438 ARG B O 1
ATOM 1198 N N . SER B 1 55 ? 8.669 16.644 3.640 1.00 53.24 439 SER B N 1
ATOM 1199 C CA . SER B 1 55 ? 9.958 16.890 4.288 1.00 54.96 439 SER B CA 1
ATOM 1200 C C . SER B 1 55 ? 10.003 18.248 4.984 1.00 54.20 439 SER B C 1
ATOM 1201 O O . SER B 1 55 ? 10.608 18.388 6.053 1.00 52.35 439 SER B O 1
ATOM 1204 N N . HIS B 1 56 ? 9.359 19.257 4.404 1.00 56.29 440 HIS B N 1
ATOM 1205 C CA . HIS B 1 56 ? 9.431 20.588 4.988 1.00 57.11 440 HIS B CA 1
ATOM 1206 C C . HIS B 1 56 ? 8.604 20.723 6.259 1.00 50.91 440 HIS B C 1
ATOM 1207 O O . HIS B 1 56 ? 8.783 21.703 6.988 1.00 50.48 440 HIS B O 1
ATOM 1214 N N . LEU B 1 57 ? 7.713 19.773 6.551 1.00 47.86 441 LEU B N 1
ATOM 1215 C CA . LEU B 1 57 ? 7.087 19.751 7.868 1.00 45.04 441 LEU B CA 1
ATOM 1216 C C . LEU B 1 57 ? 8.055 19.315 8.957 1.00 45.54 441 LEU B C 1
ATOM 1217 O O . LEU B 1 57 ? 7.696 19.380 10.139 1.00 43.90 441 LEU B O 1
ATOM 1222 N N . GLU B 1 58 ? 9.254 18.864 8.576 1.00 48.01 442 GLU B N 1
ATOM 1223 C CA . GLU B 1 58 ? 10.371 18.470 9.428 1.00 51.98 442 GLU B CA 1
ATOM 1224 C C . GLU B 1 58 ? 9.912 17.822 10.725 1.00 50.70 442 GLU B C 1
ATOM 1225 O O . GLU B 1 58 ? 9.987 18.426 11.804 1.00 50.10 442 GLU B O 1
ATOM 1231 N N . PRO B 1 59 ? 9.429 16.595 10.656 1.00 44.53 443 PRO B N 1
ATOM 1232 C CA . PRO B 1 59 ? 8.942 15.936 11.863 1.00 38.69 443 PRO B CA 1
ATOM 1233 C C . PRO B 1 59 ? 10.077 15.396 12.713 1.00 35.60 443 PRO B C 1
ATOM 1234 O O . PRO B 1 59 ? 11.137 15.005 12.222 1.00 36.39 443 PRO B O 1
ATOM 1238 N N . THR B 1 60 ? 9.837 15.384 14.019 1.00 31.25 444 THR B N 1
ATOM 1239 C CA . THR B 1 60 ? 10.624 14.548 14.903 1.00 27.62 444 THR B CA 1
ATOM 1240 C C . THR B 1 60 ? 10.396 13.079 14.561 1.00 27.75 444 THR B C 1
ATOM 1241 O O . THR B 1 60 ? 9.386 12.712 13.957 1.00 27.07 444 THR B O 1
ATOM 1245 N N . ASN B 1 61 ? 11.330 12.227 14.985 1.00 28.99 445 ASN B N 1
ATOM 1246 C CA . ASN B 1 61 ? 11.073 10.793 14.914 1.00 29.18 445 ASN B CA 1
ATOM 1247 C C . ASN B 1 61 ? 9.734 10.460 15.553 1.00 28.29 445 ASN B C 1
ATOM 1248 O O . ASN B 1 61 ? 8.939 9.693 14.995 1.00 27.73 445 ASN B O 1
ATOM 1253 N N . HIS B 1 62 ? 9.441 11.076 16.704 1.00 28.29 446 HIS B N 1
ATOM 1254 C CA . HIS B 1 62 ? 8.178 10.797 17.372 1.00 27.81 446 HIS B CA 1
ATOM 1255 C C . HIS B 1 62 ? 6.996 11.116 16.473 1.00 26.56 446 HIS B C 1
ATOM 1256 O O . HIS B 1 62 ? 6.053 10.321 16.366 1.00 27.73 446 HIS B O 1
ATOM 1263 N N . ALA B 1 63 ? 7.024 12.289 15.822 1.00 25.93 447 A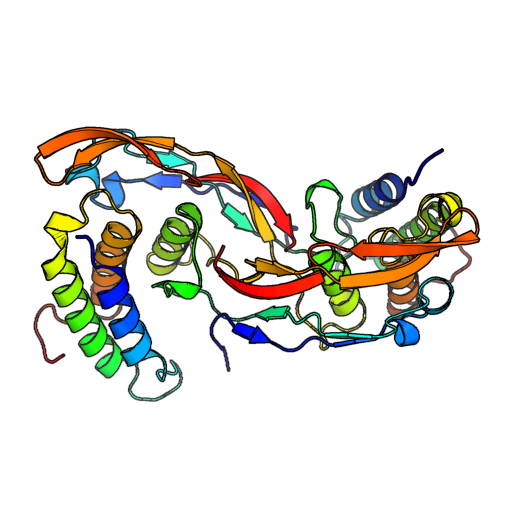LA B N 1
ATOM 1264 C CA . ALA B 1 63 ? 5.934 12.666 14.931 1.00 25.06 447 ALA B CA 1
ATOM 1265 C C . ALA B 1 63 ? 5.836 11.731 13.731 1.00 25.31 447 ALA B C 1
ATOM 1266 O O . ALA B 1 63 ? 4.730 11.442 13.267 1.00 26.90 447 ALA B O 1
ATOM 1268 N N . VAL B 1 64 ? 6.970 11.242 13.232 1.00 25.59 448 VAL B N 1
ATOM 1269 C CA . VAL B 1 64 ? 6.939 10.260 12.148 1.00 25.71 448 VAL B CA 1
ATOM 1270 C C . VAL B 1 64 ? 6.169 9.023 12.586 1.00 27.15 448 VAL B C 1
ATOM 1271 O O . VAL B 1 64 ? 5.273 8.535 11.886 1.00 25.86 448 VAL B O 1
ATOM 1275 N N . ILE B 1 65 ? 6.481 8.525 13.781 1.00 26.79 449 ILE B N 1
ATOM 1276 C CA . ILE B 1 65 ? 5.834 7.318 14.273 1.00 27.20 449 ILE B CA 1
ATOM 1277 C C . ILE B 1 65 ? 4.369 7.585 14.586 1.00 27.90 449 ILE B C 1
ATOM 1278 O O . ILE B 1 65 ? 3.493 6.797 14.223 1.00 27.40 449 ILE B O 1
ATOM 1283 N N . GLN B 1 66 ? 4.068 8.715 15.232 1.00 25.95 450 GLN B N 1
ATOM 1284 C CA . GLN B 1 66 ? 2.680 8.997 15.582 1.00 25.94 450 GLN B CA 1
ATOM 1285 C C . GLN B 1 66 ? 1.821 9.168 14.337 1.00 25.13 450 GLN B C 1
ATOM 1286 O O . GLN B 1 66 ? 0.677 8.700 14.290 1.00 26.71 450 GLN B O 1
ATOM 1292 N N . THR B 1 67 ? 2.329 9.899 13.345 1.00 24.68 451 THR B N 1
ATOM 1293 C CA . THR B 1 67 ? 1.590 10.052 12.094 1.00 26.08 451 THR B CA 1
ATOM 1294 C C . THR B 1 67 ? 1.345 8.701 11.432 1.00 27.38 451 THR B C 1
ATOM 1295 O O . THR B 1 67 ? 0.242 8.427 10.943 1.00 27.04 451 THR B O 1
ATOM 1299 N N . LEU B 1 68 ? 2.358 7.837 11.430 1.00 25.68 452 LEU B N 1
ATOM 1300 C CA . LEU B 1 68 ? 2.173 6.471 10.950 1.00 28.23 452 LEU B CA 1
ATOM 1301 C C . LEU B 1 68 ? 1.063 5.770 11.720 1.00 30.43 452 LEU B C 1
ATOM 1302 O O . LEU B 1 68 ? 0.131 5.208 11.134 1.00 31.23 452 LEU B O 1
ATOM 1307 N N . MET B 1 69 ? 1.137 5.802 13.044 1.00 25.87 453 MET B N 1
ATOM 1308 C CA . MET B 1 69 ? 0.166 5.053 13.825 1.00 27.00 453 MET B CA 1
ATOM 1309 C C . MET B 1 69 ? -1.234 5.624 13.662 1.00 28.52 453 MET B C 1
ATOM 1310 O O . MET B 1 69 ? -2.215 4.874 13.590 1.00 31.48 453 MET B O 1
ATOM 1315 N N . ASN B 1 70 ? -1.346 6.947 13.561 1.00 26.18 454 ASN B N 1
ATOM 1316 C CA . ASN B 1 70 ? -2.664 7.526 13.362 1.00 29.60 454 ASN B CA 1
ATOM 1317 C C . ASN B 1 70 ? -3.207 7.181 11.984 1.00 28.77 454 ASN B C 1
ATOM 1318 O O . ASN B 1 70 ? -4.417 6.991 11.821 1.00 31.14 454 ASN B O 1
ATOM 1323 N N . SER B 1 71 ? -2.328 7.070 10.996 1.00 28.85 455 SER B N 1
ATOM 1324 C CA . SER B 1 71 ? -2.768 6.648 9.671 1.00 28.50 455 SER B CA 1
ATOM 1325 C C . SER B 1 71 ? -3.292 5.217 9.704 1.00 29.47 455 SER B C 1
ATOM 1326 O O . SER B 1 71 ? -4.338 4.913 9.115 1.00 33.33 455 SER B O 1
ATOM 1329 N N . MET B 1 72 ? -2.588 4.329 10.406 1.00 29.88 456 MET B N 1
ATOM 1330 C CA . MET B 1 72 ? -2.988 2.925 10.442 1.00 34.28 456 MET B CA 1
ATOM 1331 C C . MET B 1 72 ? -4.207 2.697 11.324 1.00 35.55 456 MET B C 1
ATOM 1332 O O . MET B 1 72 ? -4.979 1.757 11.089 1.00 36.83 456 MET B O 1
ATOM 1337 N N . ASP B 1 73 ? -4.382 3.517 12.357 1.00 33.55 457 ASP B N 1
ATOM 1338 C CA . 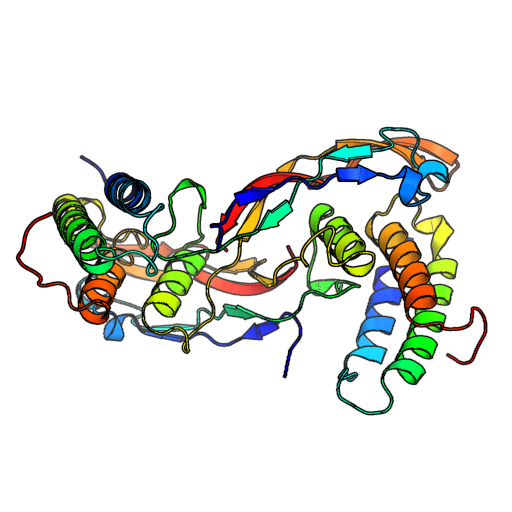ASP B 1 73 ? -5.432 3.299 13.350 1.00 37.28 457 ASP B CA 1
ATOM 1339 C C . ASP B 1 73 ? -5.722 4.644 13.981 1.00 35.46 457 ASP B C 1
ATOM 1340 O O . ASP B 1 73 ? -5.157 4.996 15.023 1.00 37.71 457 ASP B O 1
ATOM 1345 N N . PRO B 1 74 ? -6.593 5.444 13.364 1.00 36.25 458 PRO B N 1
ATOM 1346 C CA . PRO B 1 74 ? -6.864 6.782 13.906 1.00 36.64 458 PRO B CA 1
ATOM 1347 C C . PRO B 1 74 ? -7.424 6.769 15.317 1.00 41.74 458 PRO B C 1
ATOM 1348 O O . PRO B 1 74 ? -7.416 7.822 15.969 1.00 43.61 458 PRO B O 1
ATOM 1352 N N . GLU B 1 75 ? -7.887 5.619 15.817 1.00 44.84 459 GLU B N 1
ATOM 1353 C CA . GLU B 1 75 ? -8.350 5.517 17.197 1.00 51.07 459 GLU B CA 1
ATOM 1354 C C . GLU B 1 75 ? -7.233 5.221 18.188 1.00 52.98 459 GLU B C 1
ATOM 1355 O O . GLU B 1 75 ? -7.393 5.504 19.378 1.00 59.36 459 GLU B O 1
ATOM 1361 N N . SER B 1 76 ? -6.113 4.659 17.737 1.00 56.16 460 SER B N 1
ATOM 1362 C CA . SER B 1 76 ? -5.012 4.378 18.653 1.00 56.40 460 SER B CA 1
ATOM 1363 C C . SER B 1 76 ? -4.250 5.650 19.006 1.00 52.19 460 SER B C 1
ATOM 1364 O O . SER B 1 76 ? -3.801 5.818 20.145 1.00 49.23 460 SER B O 1
ATOM 1367 N N . THR B 1 77 ? -4.081 6.557 18.052 1.00 45.14 461 THR B N 1
ATOM 1368 C CA . THR B 1 77 ? -3.488 7.828 18.421 1.00 43.99 461 THR B CA 1
ATOM 1369 C C . THR B 1 77 ? -4.053 8.920 17.534 1.00 37.73 461 THR B C 1
ATOM 1370 O O . THR B 1 77 ? -4.403 8.664 16.372 1.00 32.80 461 THR B O 1
ATOM 1374 N N . PRO B 1 78 ? -4.202 10.126 18.072 1.00 36.64 462 PRO B N 1
ATOM 1375 C CA . PRO B 1 78 ? -4.589 11.280 17.277 1.00 32.63 462 PRO B CA 1
ATOM 1376 C C . PRO B 1 78 ? -3.503 11.639 16.283 1.00 31.28 462 PRO B C 1
ATOM 1377 O O . PRO B 1 78 ? -2.350 11.201 16.416 1.00 28.62 462 PRO B O 1
ATOM 1381 N N . PRO B 1 79 ? -3.820 12.470 15.299 1.00 29.14 463 PRO B N 1
ATOM 1382 C CA . PRO B 1 79 ? -2.792 12.918 14.360 1.00 28.78 463 PRO B CA 1
ATOM 1383 C C . PRO B 1 79 ? -1.803 13.828 15.065 1.00 28.24 463 PRO B C 1
ATOM 1384 O O . PRO B 1 79 ? -2.055 14.332 16.163 1.00 30.52 463 PRO B O 1
ATOM 1388 N N . THR B 1 80 ? -0.657 14.028 14.424 1.00 27.98 464 THR B N 1
ATOM 1389 C CA . THR B 1 80 ? 0.236 15.074 14.886 1.00 27.67 464 THR B CA 1
ATOM 1390 C C . THR B 1 80 ? -0.396 16.433 14.602 1.00 28.50 464 THR B C 1
ATOM 1391 O O . THR B 1 80 ? -1.412 16.541 13.914 1.00 28.10 464 THR B O 1
ATOM 1395 N N . CYS B 1 81 ? 0.205 17.482 15.144 1.00 27.80 465 CYS B N 1
ATOM 1396 C CA . CYS B 1 81 ? -0.409 18.797 15.106 1.00 25.76 465 CYS B CA 1
ATOM 1397 C C . CYS B 1 81 ? 0.484 19.802 14.402 1.00 23.53 465 CYS B C 1
ATOM 1398 O O . CYS B 1 81 ? 1.712 19.786 14.547 1.00 25.96 465 CYS B O 1
ATOM 1401 N N . CYS B 1 82 ? -0.163 20.683 13.648 1.00 26.43 466 CYS B N 1
ATOM 1402 C CA . CYS B 1 82 ? 0.514 21.708 12.868 1.00 27.80 466 CYS B CA 1
ATOM 1403 C C . CYS B 1 82 ? 0.846 22.870 13.788 1.00 26.14 466 CYS B C 1
ATOM 1404 O O . CYS B 1 82 ? -0.058 23.557 14.256 1.00 27.26 466 CYS B O 1
ATOM 1407 N N . VAL B 1 83 ? 2.131 23.076 14.054 1.00 23.28 467 VAL B N 1
ATOM 1408 C CA . VAL B 1 83 ? 2.597 24.065 15.026 1.00 25.42 467 VAL B CA 1
ATOM 1409 C C . VAL B 1 83 ? 3.834 24.743 14.472 1.00 27.07 467 VAL B C 1
ATOM 1410 O O . VAL B 1 83 ? 4.448 24.265 13.507 1.00 27.12 467 VAL B O 1
ATOM 1414 N N . PRO B 1 84 ? 4.213 25.885 15.052 1.00 24.95 468 PRO B N 1
ATOM 1415 C CA . PRO B 1 84 ? 5.430 26.559 14.593 1.00 26.98 468 PRO B CA 1
ATOM 1416 C C . PRO B 1 84 ? 6.645 25.703 14.898 1.00 25.99 468 PRO B C 1
ATOM 1417 O O . PRO B 1 84 ? 6.808 25.205 16.011 1.00 28.61 468 PRO B O 1
ATOM 1421 N N . THR B 1 85 ? 7.490 25.523 13.887 1.00 27.17 469 THR B N 1
ATOM 1422 C CA . THR B 1 85 ? 8.725 24.773 14.031 1.00 28.16 469 THR B CA 1
ATOM 1423 C C . THR B 1 85 ? 9.956 25.654 13.967 1.00 30.40 469 THR B C 1
ATOM 1424 O O . THR B 1 85 ? 11.032 25.222 14.383 1.00 33.31 469 THR B O 1
ATOM 1428 N N . ARG B 1 86 ? 9.829 26.864 13.432 1.00 28.73 470 ARG B N 1
ATOM 1429 C CA . ARG B 1 86 ? 10.877 27.868 13.493 1.00 29.89 470 ARG B CA 1
ATOM 1430 C C . ARG B 1 86 ? 10.194 29.201 13.721 1.00 28.94 470 ARG B C 1
ATOM 1431 O O . ARG B 1 86 ? 9.185 29.506 13.083 1.00 28.77 470 ARG B O 1
ATOM 1439 N N . LEU B 1 87 ? 10.728 29.982 14.647 1.00 28.57 471 LEU B N 1
ATOM 1440 C CA . LEU B 1 87 ? 10.175 31.292 14.921 1.00 28.80 471 LEU B CA 1
ATOM 1441 C C . LEU B 1 87 ? 11.325 32.277 14.974 1.00 30.88 471 LEU B C 1
ATOM 1442 O O . LEU B 1 87 ? 12.484 31.902 15.160 1.00 34.72 471 LEU B O 1
ATOM 1447 N N . SER B 1 88 ? 11.000 33.542 14.789 1.00 29.13 472 SER B N 1
ATOM 1448 C CA . SER B 1 88 ? 12.013 34.579 14.812 1.00 30.09 472 SER B CA 1
ATOM 1449 C C . SER B 1 88 ? 11.596 35.632 15.821 1.00 30.08 472 SER B C 1
ATOM 1450 O O . SER B 1 88 ? 10.416 35.736 16.180 1.00 28.82 472 SER B O 1
ATOM 1453 N N . PRO B 1 89 ? 12.543 36.406 16.321 1.00 29.60 473 PRO B N 1
ATOM 1454 C CA . PRO B 1 89 ? 12.221 37.421 17.320 1.00 27.75 473 PRO B CA 1
ATOM 1455 C C . PRO B 1 89 ? 11.733 38.691 16.639 1.00 32.33 473 PRO B C 1
ATOM 1456 O O . PRO B 1 89 ? 11.868 38.872 15.427 1.00 32.01 473 PRO B O 1
ATOM 1460 N N . ILE B 1 90 ? 11.168 39.579 17.449 1.00 30.66 474 ILE B N 1
ATOM 1461 C CA . ILE B 1 90 ? 11.041 40.965 17.033 1.00 34.31 474 ILE B CA 1
ATOM 1462 C C . ILE B 1 90 ? 11.607 41.829 18.141 1.00 33.24 474 ILE B C 1
ATOM 1463 O O . ILE B 1 90 ? 11.575 41.472 19.324 1.00 34.09 474 ILE B O 1
ATOM 1468 N N . SER B 1 91 ? 12.156 42.961 17.736 1.00 35.83 475 SER B N 1
ATOM 1469 C CA . SER B 1 91 ? 12.710 43.931 18.659 1.00 35.93 475 SER B CA 1
ATOM 1470 C C . SER B 1 91 ? 11.581 44.822 19.146 1.00 35.07 475 SER B C 1
ATOM 1471 O O . SER B 1 91 ? 10.830 45.373 18.337 1.00 35.22 475 SER B O 1
ATOM 1474 N N . ILE B 1 92 ? 11.432 44.937 20.462 1.00 30.97 476 ILE B N 1
ATOM 1475 C CA . ILE B 1 92 ? 10.387 45.767 21.040 1.00 32.95 476 ILE B CA 1
ATOM 1476 C C . ILE B 1 92 ? 11.045 46.871 21.841 1.00 32.47 476 ILE B C 1
ATOM 1477 O O . ILE B 1 92 ? 11.937 46.608 22.656 1.00 32.31 476 ILE B O 1
ATOM 1482 N N . LEU B 1 93 ? 10.623 48.100 21.573 1.00 32.24 477 LEU B N 1
ATOM 1483 C CA . LEU B 1 93 ? 10.976 49.273 22.350 1.00 31.49 477 LEU B CA 1
ATOM 1484 C C . LEU B 1 93 ? 9.835 49.504 23.327 1.00 31.07 477 LEU B C 1
ATOM 1485 O O . LEU B 1 93 ? 8.677 49.629 22.911 1.00 32.38 477 LEU B O 1
ATOM 1490 N N . PHE B 1 94 ? 10.143 49.519 24.619 1.00 29.63 478 PHE B N 1
ATOM 1491 C CA . PHE B 1 94 ? 9.079 49.606 25.602 1.00 31.81 478 PHE B CA 1
ATOM 1492 C C . PHE B 1 94 ? 9.585 50.325 26.839 1.00 30.74 478 PHE B C 1
ATOM 1493 O O . PHE B 1 94 ? 10.783 50.575 27.001 1.00 30.54 478 PHE B O 1
ATOM 1501 N N . ILE B 1 95 ? 8.642 50.666 27.709 1.00 29.90 479 ILE B N 1
ATOM 1502 C CA . ILE B 1 95 ? 8.928 51.327 28.973 1.00 29.58 479 ILE B CA 1
ATOM 1503 C C . ILE B 1 95 ? 9.010 50.239 30.028 1.00 33.57 479 ILE B C 1
ATOM 1504 O O . ILE B 1 95 ? 8.032 49.517 30.250 1.00 36.53 479 ILE B O 1
ATOM 1509 N N . ASP B 1 96 ? 10.174 50.095 30.659 1.00 33.68 480 ASP B N 1
ATOM 1510 C CA . ASP B 1 96 ? 10.384 48.959 31.541 1.00 40.94 480 ASP B CA 1
ATOM 1511 C C . ASP B 1 96 ? 9.880 49.258 32.951 1.00 43.32 480 ASP B C 1
ATOM 1512 O O . ASP B 1 96 ? 9.313 50.319 33.233 1.00 39.83 480 ASP B O 1
ATOM 1517 N N . SER B 1 97 ? 10.096 48.292 33.852 1.00 47.40 481 SER B N 1
ATOM 1518 C CA . SER B 1 97 ? 9.609 48.410 35.221 1.00 52.57 481 SER B CA 1
ATOM 1519 C C . SER B 1 97 ? 10.263 49.557 35.975 1.00 56.28 481 SER B C 1
ATOM 1520 O O . SER B 1 97 ? 9.691 50.038 36.960 1.00 59.76 481 SER B O 1
ATOM 1523 N N . ALA B 1 98 ? 11.444 50.001 35.548 1.00 52.95 482 ALA B N 1
ATOM 1524 C CA . ALA B 1 98 ? 12.093 51.165 36.137 1.00 51.74 482 ALA B CA 1
ATOM 1525 C C . ALA B 1 98 ? 11.699 52.460 35.444 1.00 51.25 482 ALA B C 1
ATOM 1526 O O . ALA B 1 98 ? 12.295 53.505 35.725 1.00 50.84 482 ALA B O 1
ATOM 1528 N N . ASN B 1 99 ? 10.716 52.405 34.540 1.00 50.83 483 ASN B N 1
ATOM 1529 C CA . ASN B 1 99 ? 10.205 53.562 33.804 1.00 47.08 483 ASN B CA 1
ATOM 1530 C C . ASN B 1 99 ? 11.219 54.103 32.799 1.00 44.96 483 ASN B C 1
ATOM 1531 O O . ASN B 1 99 ? 11.207 55.289 32.479 1.00 45.83 483 ASN B O 1
ATOM 1536 N N . ASN B 1 100 ? 12.098 53.245 32.288 1.00 41.20 484 ASN B N 1
ATOM 1537 C CA . ASN B 1 100 ? 13.105 53.639 31.313 1.00 35.79 484 ASN B CA 1
ATOM 1538 C C . ASN B 1 100 ? 12.783 53.025 29.962 1.00 35.26 484 ASN B C 1
ATOM 1539 O O . ASN B 1 100 ? 12.159 51.963 29.880 1.00 35.84 484 ASN B O 1
ATOM 1544 N N . VAL B 1 101 ? 13.222 53.699 28.900 1.00 29.51 485 VAL B N 1
ATOM 1545 C CA . VAL B 1 101 ? 13.097 53.130 27.565 1.00 29.05 485 VAL B CA 1
ATOM 1546 C C . VAL B 1 101 ? 14.082 51.983 27.416 1.00 31.99 485 VAL B C 1
ATOM 1547 O O . VAL B 1 101 ? 15.285 52.136 27.657 1.00 34.71 485 VAL B O 1
ATOM 1551 N N . VAL B 1 102 ? 13.572 50.827 27.014 1.00 32.01 486 VAL B N 1
ATOM 1552 C CA . VAL B 1 102 ? 14.378 49.634 26.820 1.00 33.21 486 VAL B CA 1
ATOM 1553 C C . VAL B 1 102 ? 14.075 49.074 25.438 1.00 31.44 486 VAL B C 1
ATOM 1554 O O 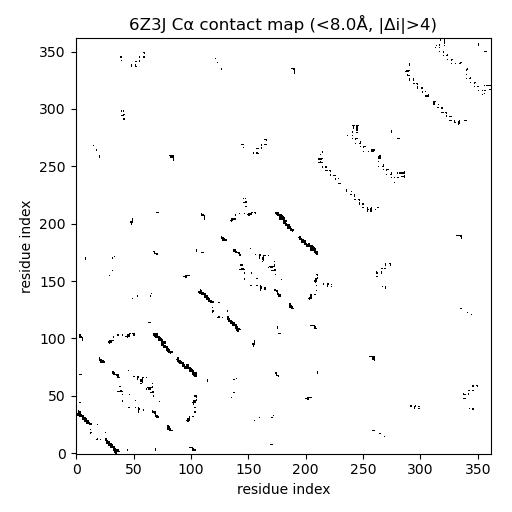. VAL B 1 102 ? 12.911 49.013 25.024 1.00 31.36 486 VAL B O 1
ATOM 1558 N N . LYS B 1 103 ? 15.123 48.690 24.720 1.00 35.17 487 LYS B N 1
ATOM 1559 C CA . LYS B 1 103 ? 15.000 47.932 23.483 1.00 37.93 487 LYS B CA 1
ATOM 1560 C C . LYS B 1 103 ? 15.399 46.491 23.758 1.00 38.43 487 LYS B C 1
ATOM 1561 O O . LYS B 1 103 ? 16.498 46.234 24.257 1.00 37.52 487 LYS B O 1
ATOM 1567 N N . LYS B 1 104 ? 14.514 45.553 23.433 1.00 38.42 488 LYS B N 1
ATOM 1568 C CA . LYS B 1 104 ? 14.783 44.158 23.741 1.00 37.24 488 LYS B CA 1
ATOM 1569 C C . LYS B 1 104 ? 14.223 43.271 22.643 1.00 33.36 488 LYS B C 1
ATOM 1570 O O . LYS B 1 104 ? 13.112 43.502 22.157 1.00 33.97 488 LYS B O 1
ATOM 1576 N N . ASP B 1 105 ? 15.002 42.261 22.260 1.00 35.39 489 ASP B N 1
ATOM 1577 C CA . ASP B 1 105 ? 14.515 41.205 21.383 1.00 34.69 489 ASP B CA 1
ATOM 1578 C C . ASP B 1 105 ? 13.564 40.294 22.148 1.00 36.52 489 ASP B C 1
ATOM 1579 O O . ASP B 1 105 ? 13.940 39.712 23.172 1.00 40.97 489 ASP B O 1
ATOM 1584 N N . TYR B 1 106 ? 12.334 40.168 21.659 1.00 31.53 490 TYR B N 1
ATOM 1585 C CA . TYR B 1 106 ? 11.382 39.191 22.171 1.00 28.89 490 TYR B CA 1
ATOM 1586 C C . TYR B 1 106 ? 11.483 37.965 21.282 1.00 29.93 490 TYR B C 1
ATOM 1587 O O . TYR B 1 106 ? 11.110 38.015 20.106 1.00 27.88 490 TYR B O 1
ATOM 1596 N N . GLU B 1 107 ? 12.011 36.873 21.826 1.00 30.22 491 GLU B N 1
ATOM 1597 C CA . GLU B 1 107 ? 12.211 35.704 20.989 1.00 28.39 491 GLU B CA 1
ATOM 1598 C C . GLU B 1 107 ? 10.878 35.025 20.683 1.00 28.78 491 GLU B C 1
ATOM 1599 O O . GLU B 1 107 ? 9.862 35.246 21.355 1.00 28.02 491 GLU B O 1
ATOM 1605 N N . ASP B 1 108 ? 10.888 34.213 19.621 1.00 30.68 492 ASP B N 1
ATOM 1606 C CA . ASP B 1 108 ? 9.764 33.345 19.269 1.00 28.55 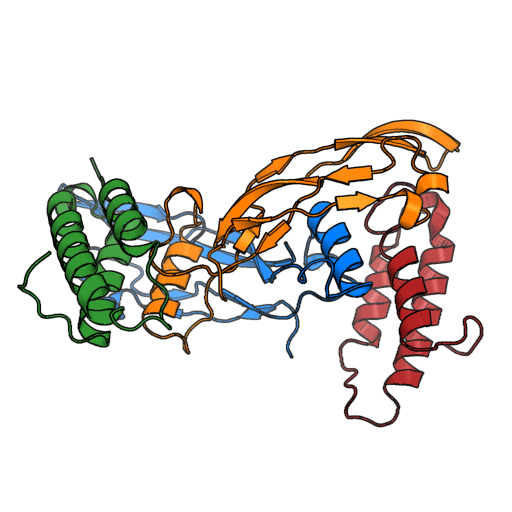492 ASP B CA 1
ATOM 1607 C C . ASP B 1 108 ? 8.465 34.127 19.105 1.00 26.94 492 ASP B C 1
ATOM 1608 O O . ASP B 1 108 ? 7.417 33.743 19.628 1.00 27.25 492 ASP B O 1
ATOM 1613 N N . MET B 1 109 ? 8.531 35.225 18.352 1.00 29.43 493 MET B N 1
ATOM 1614 C CA . MET B 1 109 ? 7.369 36.078 18.152 1.00 29.05 493 MET B CA 1
ATOM 1615 C C . MET B 1 109 ? 6.722 35.909 16.784 1.00 26.79 493 MET B C 1
ATOM 1616 O O . MET B 1 109 ? 5.516 36.135 16.643 1.00 28.21 493 MET B O 1
ATOM 1621 N N . VAL B 1 110 ? 7.492 35.524 15.777 1.00 27.45 494 VAL B N 1
ATOM 1622 C CA . VAL B 1 110 ? 7.007 35.434 14.408 1.00 27.41 494 VAL B CA 1
ATOM 1623 C C . VAL B 1 110 ? 7.206 34.007 13.924 1.00 29.41 494 VAL B C 1
ATOM 1624 O O . VAL B 1 110 ? 8.322 33.481 13.982 1.00 29.88 494 VAL B O 1
ATOM 1628 N N . VAL B 1 111 ? 6.135 33.391 13.431 1.00 26.58 495 VAL B N 1
ATOM 1629 C CA . VAL B 1 111 ? 6.265 32.057 12.860 1.00 27.15 495 VAL B CA 1
ATOM 1630 C C . VAL B 1 111 ? 6.998 32.167 11.537 1.00 27.62 495 VAL B C 1
ATOM 1631 O O . VAL B 1 111 ? 6.603 32.944 10.662 1.00 31.42 495 VAL B O 1
ATOM 1635 N N . GLU B 1 112 ? 8.096 31.422 11.399 1.00 26.40 496 GLU B N 1
ATOM 1636 C CA . GLU B 1 112 ? 8.810 31.334 10.131 1.00 28.54 496 GLU B CA 1
ATOM 1637 C C . GLU B 1 112 ? 8.488 30.067 9.362 1.00 30.88 496 GLU B C 1
ATOM 1638 O O . GLU B 1 112 ? 8.506 30.076 8.124 1.00 31.32 496 GLU B O 1
ATOM 1644 N N . SER B 1 113 ? 8.194 28.980 10.064 1.00 27.87 497 SER B N 1
ATOM 1645 C CA A SER B 1 113 ? 7.818 27.744 9.402 0.58 30.03 497 SER B CA 1
ATOM 1646 C CA B SER B 1 113 ? 7.854 27.722 9.421 0.42 30.25 497 SER B CA 1
ATOM 1647 C C . SER B 1 113 ? 6.882 26.969 10.312 1.00 28.30 497 SER B C 1
ATOM 1648 O O . SER B 1 113 ? 6.953 27.073 11.540 1.00 28.66 497 SER B O 1
ATOM 1653 N N . CYS B 1 114 ? 5.980 26.217 9.688 1.00 30.19 498 CYS B N 1
ATOM 1654 C CA . CYS B 1 114 ? 5.033 25.359 10.381 1.00 29.09 498 CYS B CA 1
ATOM 1655 C C . CYS B 1 114 ? 5.371 23.907 10.083 1.00 30.24 498 CYS B C 1
ATOM 1656 O O . CYS B 1 114 ? 5.945 23.590 9.044 1.00 28.11 498 CYS B O 1
ATOM 1659 N N . GLY B 1 115 ? 5.023 23.026 11.008 1.00 27.54 499 GLY B N 1
ATOM 1660 C CA . GLY B 1 115 ? 5.294 21.622 10.776 1.00 28.76 499 GLY B CA 1
ATOM 1661 C C . GLY B 1 115 ? 4.479 20.786 11.735 1.00 27.97 499 GLY B C 1
ATOM 1662 O O . GLY B 1 115 ? 3.744 21.305 12.575 1.00 27.62 499 GLY B O 1
ATOM 1663 N N . CYS B 1 116 ? 4.627 19.471 11.611 1.00 30.34 500 CYS B N 1
ATOM 1664 C CA . CYS B 1 116 ? 3.769 18.525 12.310 1.00 28.65 500 CYS B CA 1
ATOM 1665 C C . CYS B 1 116 ? 4.554 17.890 13.446 1.00 28.11 500 CYS B C 1
ATOM 1666 O O . CYS B 1 116 ? 5.641 17.341 13.231 1.00 31.56 500 CYS B O 1
ATOM 1669 N N . ARG B 1 117 ? 4.027 18.010 14.652 1.00 28.47 501 ARG B N 1
ATOM 1670 C CA . ARG B 1 117 ? 4.751 17.580 15.836 1.00 30.06 501 ARG B CA 1
ATOM 1671 C C . ARG B 1 117 ? 3.860 16.784 16.778 1.00 31.85 501 ARG B C 1
ATOM 1672 O O . ARG B 1 117 ? 4.376 15.975 17.549 1.00 31.31 501 ARG B O 1
ATOM 1681 N N . GLN C 2 4 ? 22.491 6.369 -1.339 1.00 67.20 53 GLN C N 1
ATOM 1682 C CA . GLN C 2 4 ? 21.971 7.126 -0.205 1.00 64.84 53 GLN C CA 1
ATOM 1683 C C . GLN C 2 4 ? 20.478 6.890 -0.037 1.00 54.75 53 GLN C C 1
ATOM 1684 O O . GLN C 2 4 ? 19.805 6.467 -0.976 1.00 52.94 53 GLN C O 1
ATOM 1690 N N . CYS C 2 5 ? 19.952 7.153 1.156 1.00 50.41 54 CYS C N 1
ATOM 1691 C CA . CYS C 2 5 ? 18.516 7.030 1.358 1.00 46.05 54 CYS C CA 1
ATOM 1692 C C . CYS C 2 5 ? 17.815 8.200 0.689 1.00 45.33 54 CYS C C 1
ATOM 1693 O O . CYS C 2 5 ? 18.074 9.361 1.022 1.00 47.34 54 CYS C O 1
ATOM 1696 N N . ARG C 2 6 ? 16.937 7.901 -0.256 1.00 43.00 55 ARG C N 1
ATOM 1697 C CA . ARG C 2 6 ? 16.260 8.927 -1.032 1.00 40.30 55 ARG C CA 1
ATOM 1698 C C . ARG C 2 6 ? 14.754 8.867 -0.812 1.00 34.45 55 ARG C C 1
ATOM 1699 O O . ARG C 2 6 ? 13.959 9.181 -1.696 1.00 33.39 55 ARG C O 1
ATOM 1707 N N . ILE C 2 7 ? 14.346 8.507 0.404 1.00 33.73 56 ILE C N 1
ATOM 1708 C CA . ILE C 2 7 ? 12.924 8.427 0.716 1.00 33.01 56 ILE C CA 1
ATOM 1709 C C . ILE C 2 7 ? 12.237 9.768 0.511 1.00 30.72 56 ILE C C 1
ATOM 1710 O O . ILE C 2 7 ? 11.076 9.817 0.091 1.00 35.69 56 ILE C O 1
ATOM 1715 N N . GLN C 2 8 ? 12.925 10.872 0.799 1.00 31.01 57 GLN C N 1
ATOM 1716 C CA . GLN C 2 8 ? 12.252 12.163 0.713 1.00 36.64 57 GLN C CA 1
ATOM 1717 C C . GLN C 2 8 ? 11.880 12.497 -0.727 1.00 36.64 57 GLN C C 1
ATOM 1718 O O . GLN C 2 8 ? 10.876 13.180 -0.961 1.00 36.99 57 GLN C O 1
ATOM 1724 N N . LYS C 2 9 ? 12.654 12.008 -1.700 1.00 36.25 58 LYS C N 1
ATOM 1725 C CA . LYS C 2 9 ? 12.258 12.160 -3.100 1.00 35.43 58 LYS C CA 1
ATOM 1726 C C . LYS C 2 9 ? 10.942 11.443 -3.366 1.00 33.48 58 LYS C C 1
ATOM 1727 O O . LYS C 2 9 ? 10.030 12.006 -3.980 1.00 32.89 58 LYS C O 1
ATOM 1733 N N . CYS C 2 10 ? 10.828 10.191 -2.902 1.00 32.72 59 CYS C N 1
ATOM 1734 C CA . CYS C 2 10 ? 9.590 9.434 -3.073 1.00 33.99 59 CYS C CA 1
ATOM 1735 C C . CYS C 2 10 ? 8.415 10.160 -2.442 1.00 29.78 59 CYS C C 1
ATOM 1736 O O . CYS C 2 10 ? 7.334 10.253 -3.032 1.00 28.93 59 CYS C O 1
ATOM 1739 N N . THR C 2 11 ? 8.606 10.664 -1.226 1.00 31.29 60 THR C N 1
ATOM 1740 C CA . THR C 2 11 ? 7.521 11.339 -0.529 1.00 30.66 60 THR C CA 1
ATOM 1741 C C . THR C 2 11 ? 7.129 12.627 -1.232 1.00 29.70 60 THR C C 1
ATOM 1742 O O . THR C 2 11 ? 5.940 12.904 -1.414 1.00 32.99 60 THR C O 1
ATOM 1746 N N . THR C 2 12 ? 8.120 13.429 -1.614 1.00 31.05 61 THR C N 1
ATOM 1747 C CA . THR C 2 12 ? 7.841 14.665 -2.338 1.00 37.89 61 THR C CA 1
ATOM 1748 C C . THR C 2 12 ? 6.989 14.390 -3.571 1.00 39.55 61 THR C C 1
ATOM 1749 O O . THR C 2 12 ? 5.974 15.060 -3.805 1.00 34.38 61 THR C O 1
ATOM 1753 N N . ASP C 2 13 ? 7.381 13.384 -4.362 1.00 36.34 62 ASP C N 1
ATOM 1754 C CA . ASP C 2 13 ? 6.607 13.009 -5.543 1.00 34.99 62 ASP C CA 1
ATOM 1755 C C . ASP C 2 13 ? 5.180 12.648 -5.172 1.00 32.33 62 ASP C C 1
ATOM 1756 O O . ASP C 2 13 ? 4.222 13.120 -5.795 1.00 33.59 62 ASP C O 1
ATOM 1761 N N . PHE C 2 14 ? 5.018 11.792 -4.163 1.00 30.61 63 PHE C N 1
ATOM 1762 C CA . PHE C 2 14 ? 3.680 11.373 -3.770 1.00 32.55 63 PHE C CA 1
ATOM 1763 C C . PHE C 2 14 ? 2.850 12.565 -3.319 1.00 34.40 63 PHE C C 1
ATOM 1764 O O . PHE C 2 14 ? 1.675 12.696 -3.683 1.00 32.40 63 PHE C O 1
ATOM 1772 N N . VAL C 2 15 ? 3.446 13.436 -2.504 1.00 32.20 64 VAL C N 1
ATOM 1773 C CA . VAL C 2 15 ? 2.726 14.608 -2.019 1.00 33.50 64 VAL C CA 1
ATOM 1774 C C . VAL C 2 15 ? 2.415 15.558 -3.168 1.00 35.70 64 VAL C C 1
ATOM 1775 O O . VAL C 2 15 ? 1.301 16.083 -3.267 1.00 37.34 64 VAL C O 1
ATOM 1779 N N . SER C 2 16 ? 3.383 15.786 -4.057 1.00 36.20 65 SER C N 1
ATOM 1780 C CA . SER C 2 16 ? 3.126 16.621 -5.229 1.00 38.82 65 SER C CA 1
ATOM 1781 C C . SER C 2 16 ? 1.944 16.075 -6.021 1.00 38.90 65 SER C C 1
ATOM 1782 O O . SER C 2 16 ? 1.000 16.803 -6.346 1.00 41.08 65 SER C O 1
ATOM 1785 N N . LEU C 2 17 ? 1.952 14.768 -6.264 1.00 37.03 66 LEU C N 1
ATOM 1786 C CA . LEU C 2 17 ? 0.972 14.131 -7.131 1.00 37.64 66 LEU C CA 1
ATOM 1787 C C . LEU C 2 17 ? -0.425 14.104 -6.524 1.00 38.00 66 LEU C C 1
ATOM 1788 O O . LEU C 2 17 ? -1.415 14.066 -7.264 1.00 39.64 66 LEU C O 1
ATOM 1793 N N . THR C 2 18 ? -0.531 14.094 -5.194 1.00 36.88 67 THR C N 1
ATOM 1794 C CA 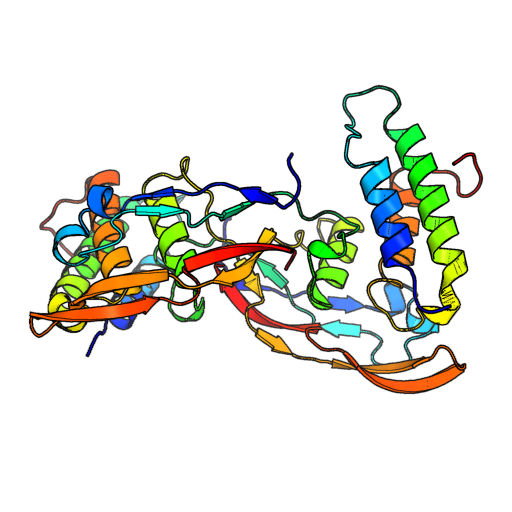. THR C 2 18 ? -1.817 14.022 -4.515 1.00 41.32 67 THR C CA 1
ATOM 1795 C C . THR C 2 18 ? -2.221 15.330 -3.851 1.00 42.97 67 THR C C 1
ATOM 1796 O O . THR C 2 18 ? -3.282 15.377 -3.218 1.00 40.72 67 THR C O 1
ATOM 1800 N N . SER C 2 19 ? -1.406 16.384 -3.972 1.00 42.50 68 SER C N 1
ATOM 1801 C CA . SER C 2 19 ? -1.673 17.632 -3.260 1.00 46.74 68 SER C CA 1
ATOM 1802 C C . SER C 2 19 ? -3.005 18.243 -3.662 1.00 51.68 68 SER C C 1
ATOM 1803 O O . SER C 2 19 ? -3.672 18.880 -2.838 1.00 56.95 68 SER C O 1
ATOM 1806 N N . HIS C 2 20 ? -3.402 18.071 -4.920 1.00 50.32 69 HIS C N 1
ATOM 1807 C CA . HIS C 2 20 ? -4.661 18.596 -5.428 1.00 50.13 69 HIS C CA 1
ATOM 1808 C C . HIS C 2 20 ? -5.861 17.760 -5.020 1.00 49.95 69 HIS C C 1
ATOM 1809 O O . HIS C 2 20 ? -6.996 18.186 -5.250 1.00 52.98 69 HIS C O 1
ATOM 1816 N N . LEU C 2 21 ? -5.645 16.570 -4.474 1.00 46.93 70 LEU C N 1
ATOM 1817 C CA . LEU C 2 21 ? -6.764 15.696 -4.165 1.00 50.00 70 LEU C CA 1
ATOM 1818 C C . LEU C 2 21 ? -7.552 16.247 -2.987 1.00 53.52 70 LEU C C 1
ATOM 1819 O O . LEU C 2 21 ? -6.985 16.637 -1.961 1.00 52.80 70 LEU C O 1
ATOM 1824 N N . ASN C 2 22 ? -8.864 16.294 -3.160 1.00 56.27 71 ASN C N 1
ATOM 1825 C CA . ASN C 2 22 ? -9.809 16.719 -2.139 1.00 62.46 71 ASN C CA 1
ATOM 1826 C C . ASN C 2 22 ? -10.750 15.540 -1.933 1.00 65.67 71 ASN C C 1
ATOM 1827 O O . ASN C 2 22 ? -11.452 15.135 -2.866 1.00 66.44 71 ASN C O 1
ATOM 1832 N N . SER C 2 23 ? -10.750 14.985 -0.716 1.00 67.89 72 SER C N 1
ATOM 1833 C CA . SER C 2 23 ? -11.506 13.766 -0.442 1.00 69.71 72 SER C CA 1
ATOM 1834 C C . SER C 2 23 ? -12.971 13.891 -0.840 1.00 75.56 72 SER C C 1
ATOM 1835 O O . SER C 2 23 ? -13.630 12.880 -1.110 1.00 78.17 72 SER C O 1
ATOM 1838 N N . ALA C 2 24 ? -13.497 15.113 -0.888 1.00 77.25 73 ALA C N 1
ATOM 1839 C CA . ALA C 2 24 ? -14.890 15.332 -1.248 1.00 81.27 73 ALA C CA 1
ATOM 1840 C C . ALA C 2 24 ? -15.119 15.384 -2.753 1.00 82.11 73 ALA C C 1
ATOM 1841 O O . ALA C 2 24 ? -16.269 15.535 -3.179 1.00 84.75 73 ALA C O 1
ATOM 1843 N N . VAL C 2 25 ? -14.071 15.258 -3.564 1.00 81.46 74 VAL C N 1
ATOM 1844 C CA . VAL C 2 25 ? -14.199 15.289 -5.013 1.00 86.09 74 VAL C CA 1
ATOM 1845 C C . VAL C 2 25 ? -14.189 13.854 -5.533 1.00 85.11 74 VAL C C 1
ATOM 1846 O O . VAL C 2 25 ? -13.646 12.937 -4.909 1.00 82.43 74 VAL C O 1
ATOM 1850 N N . ASP C 2 26 ? -14.775 13.668 -6.718 1.00 86.64 75 ASP C N 1
ATOM 1851 C CA . ASP C 2 26 ? -15.400 12.410 -7.113 1.00 87.49 75 ASP C CA 1
ATOM 1852 C C . ASP C 2 26 ? -14.427 11.292 -7.481 1.00 82.68 75 ASP C C 1
ATOM 1853 O O . ASP C 2 26 ? -14.852 10.134 -7.554 1.00 83.86 75 ASP C O 1
ATOM 1858 N N . GLY C 2 27 ? -13.150 11.584 -7.715 1.00 77.00 76 GLY C N 1
ATOM 1859 C CA . GLY C 2 27 ? -12.248 10.525 -8.142 1.00 72.80 76 GLY C CA 1
ATOM 1860 C C . GLY C 2 27 ? -11.076 10.249 -7.221 1.00 67.83 76 GLY C C 1
ATOM 1861 O O . GLY C 2 27 ? -10.028 9.772 -7.671 1.00 64.32 76 GLY C O 1
ATOM 1862 N N . PHE C 2 28 ? -11.258 10.510 -5.924 1.00 68.06 77 PHE C N 1
ATOM 1863 C CA . PHE C 2 28 ? -10.134 10.522 -4.990 1.00 66.31 77 PHE C CA 1
ATOM 1864 C C . PHE C 2 28 ? -9.405 9.182 -4.961 1.00 65.55 77 PHE C C 1
ATOM 1865 O O . PHE C 2 28 ? -8.173 9.138 -5.042 1.00 63.40 77 PHE C O 1
ATOM 1873 N N . ASP C 2 29 ? -10.147 8.077 -4.853 1.00 68.91 78 ASP C N 1
ATOM 1874 C CA . ASP C 2 29 ? -9.510 6.783 -4.605 1.00 68.44 78 ASP C CA 1
ATOM 1875 C C . ASP C 2 29 ? -8.697 6.296 -5.804 1.00 64.33 78 ASP C C 1
ATOM 1876 O O . ASP C 2 29 ? -7.627 5.701 -5.629 1.00 59.41 78 ASP C O 1
ATOM 1881 N N . SER C 2 30 ? -9.178 6.525 -7.028 1.00 65.38 79 SER C N 1
ATOM 1882 C CA . SER C 2 30 ? -8.470 5.983 -8.186 1.00 65.24 79 SER C CA 1
ATOM 1883 C C . SER C 2 30 ? -7.146 6.699 -8.419 1.00 62.68 79 SER C C 1
ATOM 1884 O O . SER C 2 30 ? -6.127 6.054 -8.695 1.00 59.46 79 SER C O 1
ATOM 1887 N N . GLU C 2 31 ? -7.136 8.029 -8.328 1.00 63.58 80 GLU C N 1
ATOM 1888 C CA . GLU C 2 31 ? -5.873 8.746 -8.449 1.00 61.98 80 GLU C CA 1
ATOM 1889 C C . GLU C 2 31 ? -4.964 8.440 -7.269 1.00 54.41 80 GLU C C 1
ATOM 1890 O O . GLU C 2 31 ? -3.744 8.308 -7.433 1.00 52.34 80 GLU C O 1
ATOM 1896 N N . PHE C 2 32 ? -5.548 8.303 -6.076 1.00 50.61 81 PHE C N 1
ATOM 1897 C CA . PHE C 2 32 ? -4.769 8.006 -4.880 1.00 45.41 81 PHE C CA 1
ATOM 1898 C C . PHE C 2 32 ? -4.035 6.677 -5.017 1.00 40.52 81 PHE C C 1
ATOM 1899 O O . PHE C 2 32 ? -2.847 6.581 -4.698 1.00 38.51 81 PHE C O 1
ATOM 1907 N N . CYS C 2 33 ? -4.728 5.641 -5.499 1.00 42.63 82 CYS C N 1
ATOM 1908 C CA . CYS C 2 33 ? -4.119 4.315 -5.604 1.00 43.40 82 CYS C CA 1
ATOM 1909 C C . CYS C 2 33 ? -2.955 4.312 -6.587 1.00 42.34 82 CYS C C 1
ATOM 1910 O O . CYS C 2 33 ? -1.887 3.754 -6.299 1.00 40.24 82 CYS C O 1
ATOM 1913 N N . LYS C 2 34 ? -3.155 4.899 -7.772 1.00 42.80 83 LYS C N 1
ATOM 1914 C CA . LYS C 2 34 ? -2.060 5.042 -8.727 1.00 41.57 83 LYS C CA 1
ATOM 1915 C C . LYS C 2 34 ? -0.869 5.727 -8.073 1.00 37.84 83 LYS C C 1
ATOM 1916 O O . LYS C 2 34 ? 0.271 5.260 -8.180 1.00 39.93 83 LYS C O 1
ATOM 1922 N N . ALA C 2 35 ? -1.128 6.834 -7.373 1.00 37.10 84 ALA C N 1
ATOM 1923 C CA . ALA C 2 35 ? -0.081 7.535 -6.639 1.00 34.73 84 ALA C CA 1
ATOM 1924 C C . ALA C 2 35 ? 0.570 6.640 -5.595 1.00 34.00 84 ALA C C 1
ATOM 1925 O O . ALA C 2 35 ? 1.800 6.594 -5.480 1.00 31.74 84 ALA C O 1
ATOM 1927 N N . LEU C 2 36 ? -0.246 5.944 -4.798 1.00 37.62 85 LEU C N 1
ATOM 1928 C CA . LEU C 2 36 ? 0.294 5.046 -3.781 1.00 35.34 85 LEU C CA 1
ATOM 1929 C C . LEU C 2 36 ? 1.159 3.959 -4.402 1.00 32.02 85 LEU C C 1
ATOM 1930 O O . LEU C 2 36 ? 2.230 3.634 -3.876 1.00 31.67 85 LEU C O 1
ATOM 1935 N N . ARG C 2 37 ? 0.711 3.384 -5.520 1.00 34.02 86 ARG C N 1
ATOM 1936 C CA . ARG C 2 37 ? 1.505 2.355 -6.183 1.00 35.55 86 ARG C CA 1
ATOM 1937 C C . ARG C 2 37 ? 2.863 2.895 -6.613 1.00 38.05 86 ARG C C 1
ATOM 1938 O O . ARG C 2 37 ? 3.885 2.219 -6.451 1.00 34.80 86 ARG C O 1
ATOM 1946 N N . ALA C 2 38 ? 2.902 4.120 -7.146 1.00 35.75 87 ALA C N 1
ATOM 1947 C CA . ALA C 2 38 ? 4.183 4.703 -7.536 1.00 37.05 87 ALA C CA 1
ATOM 1948 C C . ALA C 2 38 ? 5.051 4.980 -6.318 1.00 31.91 87 ALA C C 1
ATOM 1949 O O . ALA C 2 38 ? 6.274 4.803 -6.361 1.00 33.82 87 ALA C O 1
ATOM 1951 N N . TYR C 2 39 ? 4.423 5.414 -5.224 1.00 30.43 88 TYR C N 1
ATOM 1952 C CA . TYR C 2 39 ? 5.134 5.660 -3.975 1.00 30.39 88 TYR C CA 1
ATOM 1953 C C . TYR C 2 39 ? 5.734 4.367 -3.442 1.00 30.11 88 TYR C C 1
ATOM 1954 O O . TYR C 2 39 ? 6.912 4.327 -3.083 1.00 31.58 88 TYR C O 1
ATOM 1963 N N . ALA C 2 40 ? 4.954 3.285 -3.464 1.00 30.00 89 ALA C N 1
ATOM 1964 C CA . ALA C 2 40 ? 5.463 1.969 -3.084 1.00 31.62 89 ALA C CA 1
ATOM 1965 C C . ALA C 2 40 ? 6.665 1.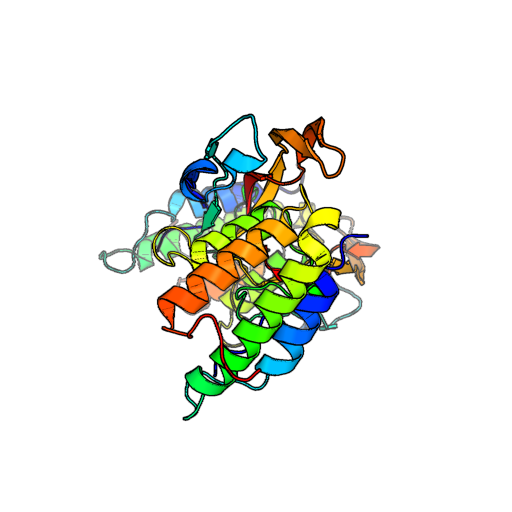570 -3.932 1.00 35.12 89 ALA C C 1
ATOM 1966 O O . ALA C 2 40 ? 7.690 1.119 -3.406 1.00 36.76 89 ALA C O 1
ATOM 1968 N N . GLY C 2 41 ? 6.554 1.720 -5.256 1.00 35.02 90 GLY C N 1
ATOM 1969 C CA . GLY C 2 41 ? 7.673 1.383 -6.122 1.00 38.13 90 GLY C CA 1
ATOM 1970 C C . GLY C 2 41 ? 8.903 2.223 -5.836 1.00 35.63 90 GLY C C 1
ATOM 1971 O O . GLY C 2 41 ? 10.021 1.708 -5.776 1.00 37.26 90 GLY C O 1
ATOM 1972 N N . CYS C 2 42 ? 8.714 3.529 -5.658 1.00 32.69 91 CYS C N 1
ATOM 1973 C CA . CYS C 2 42 ? 9.855 4.396 -5.384 1.00 42.34 91 CYS C CA 1
ATOM 1974 C C . CYS C 2 42 ? 10.530 4.012 -4.072 1.00 36.38 91 CYS C C 1
ATOM 1975 O O . CYS C 2 42 ? 11.760 3.910 -4.002 1.00 35.50 91 CYS C O 1
ATOM 1978 N N . THR C 2 43 ? 9.741 3.782 -3.022 1.00 32.68 92 THR C N 1
ATOM 1979 C CA . THR C 2 43 ? 10.337 3.415 -1.742 1.00 33.09 92 THR C CA 1
ATOM 1980 C C . THR C 2 43 ? 11.058 2.077 -1.831 1.00 34.21 92 THR C C 1
ATOM 1981 O O . THR C 2 43 ? 12.123 1.903 -1.229 1.00 36.81 92 THR C O 1
ATOM 1985 N N . GLN C 2 44 ? 10.528 1.140 -2.613 1.00 34.71 93 GLN C N 1
ATOM 1986 C CA . GLN C 2 44 ? 11.217 -0.132 -2.779 1.00 41.03 93 GLN C CA 1
ATOM 1987 C C . GLN C 2 44 ? 12.563 0.043 -3.473 1.00 44.88 93 GLN C C 1
ATOM 1988 O O . GLN C 2 44 ? 13.513 -0.687 -3.168 1.00 45.59 93 GLN C O 1
ATOM 1994 N N . ARG C 2 45 ? 12.678 1.009 -4.390 1.00 42.92 94 ARG C N 1
ATOM 1995 C CA . ARG C 2 45 ? 13.932 1.172 -5.111 1.00 41.93 94 ARG C CA 1
ATOM 1996 C C . ARG C 2 45 ? 15.038 1.782 -4.250 1.00 40.88 94 ARG C C 1
ATOM 1997 O O . ARG C 2 45 ? 16.214 1.654 -4.597 1.00 44.98 94 ARG C O 1
ATOM 2005 N N . THR C 2 46 ? 14.711 2.410 -3.125 1.00 40.23 95 THR C N 1
ATOM 2006 C CA . THR C 2 46 ? 15.744 2.917 -2.229 1.00 40.46 95 THR C CA 1
ATOM 2007 C C . THR C 2 46 ? 15.798 2.151 -0.911 1.00 43.46 95 THR C C 1
ATOM 2008 O O . THR C 2 46 ? 16.465 2.597 0.026 1.00 44.36 95 THR C O 1
ATOM 2012 N N . SER C 2 47 ? 15.146 0.987 -0.843 1.00 43.19 96 SER C N 1
ATOM 2013 C CA . SER C 2 47 ? 15.016 0.241 0.407 1.00 41.91 96 SER C CA 1
ATOM 2014 C C . SER C 2 47 ? 16.367 -0.049 1.054 1.00 42.98 96 SER C C 1
ATOM 2015 O O . SER C 2 47 ? 16.568 0.233 2.240 1.00 44.49 96 SER C O 1
ATOM 2018 N N . LYS C 2 48 ? 17.301 -0.634 0.296 1.00 45.63 97 LYS C N 1
ATOM 2019 C CA . LYS C 2 48 ? 18.570 -1.053 0.892 1.00 51.62 97 LYS C CA 1
ATOM 2020 C C . LYS C 2 48 ? 19.289 0.123 1.541 1.00 50.34 97 LYS C C 1
ATOM 2021 O O . LYS C 2 48 ? 19.742 0.032 2.688 1.00 51.49 97 LYS C O 1
ATOM 2027 N N . ALA C 2 49 ? 19.369 1.252 0.833 1.00 43.79 98 ALA C N 1
ATOM 2028 C CA . ALA C 2 49 ? 20.062 2.418 1.367 1.00 42.43 98 ALA C CA 1
ATOM 2029 C C . ALA C 2 49 ? 19.387 2.985 2.609 1.00 42.09 98 ALA C C 1
ATOM 2030 O O . ALA C 2 49 ? 20.033 3.707 3.376 1.00 43.75 98 ALA C O 1
ATOM 2032 N N . CYS C 2 50 ? 18.111 2.682 2.827 1.00 37.50 99 CYS C N 1
ATOM 2033 C CA . CYS C 2 50 ? 17.338 3.350 3.862 1.00 34.37 99 CYS C CA 1
ATOM 2034 C C . CYS C 2 50 ? 17.152 2.528 5.126 1.00 35.33 99 CYS C C 1
ATOM 2035 O O . CYS C 2 50 ? 16.461 2.993 6.042 1.00 34.66 99 CYS C O 1
ATOM 2038 N N . ARG C 2 51 ? 17.720 1.330 5.203 1.00 36.70 100 ARG C N 1
ATOM 2039 C CA . ARG C 2 51 ? 17.509 0.512 6.390 1.00 39.19 100 ARG C CA 1
ATOM 2040 C C . ARG C 2 51 ? 17.965 1.265 7.632 1.00 37.86 100 ARG C C 1
ATOM 2041 O O . ARG C 2 51 ? 19.040 1.870 7.650 1.00 40.29 100 ARG C O 1
ATOM 2049 N N . GLY C 2 52 ? 17.128 1.244 8.663 1.00 37.31 101 GLY C N 1
ATOM 2050 C CA . GLY C 2 52 ? 17.380 1.989 9.877 1.00 38.86 101 GLY C CA 1
ATOM 2051 C C . GLY C 2 52 ? 16.864 3.409 9.861 1.00 37.70 101 GLY C C 1
ATOM 2052 O O . GLY C 2 52 ? 16.927 4.085 10.893 1.00 37.96 101 GLY C O 1
ATOM 2053 N N . ASN C 2 53 ? 16.349 3.879 8.730 1.00 34.51 102 ASN C N 1
ATOM 2054 C CA . ASN C 2 53 ? 15.824 5.234 8.614 1.00 33.42 102 ASN C CA 1
ATOM 2055 C C . ASN C 2 53 ? 14.331 5.193 8.920 1.00 32.15 102 ASN C C 1
ATOM 2056 O O . ASN C 2 53 ? 13.549 4.630 8.147 1.00 30.97 102 ASN C O 1
ATOM 2061 N N . LEU C 2 54 ? 13.939 5.773 10.066 1.00 32.87 103 LEU C N 1
ATOM 2062 C CA . LEU C 2 54 ? 12.548 5.677 10.497 1.00 32.34 103 LEU C CA 1
ATOM 2063 C C . LEU C 2 54 ? 11.585 6.291 9.493 1.00 30.71 103 LEU C C 1
ATOM 2064 O O . LEU C 2 54 ? 10.457 5.808 9.343 1.00 31.75 103 LEU C O 1
ATOM 2069 N N . VAL C 2 55 ? 11.991 7.355 8.803 1.00 30.45 104 VAL C N 1
ATOM 2070 C CA . VAL C 2 55 ? 11.113 7.917 7.782 1.00 31.92 104 VAL C CA 1
ATOM 2071 C C . VAL C 2 55 ? 10.845 6.883 6.692 1.00 31.76 104 VAL C C 1
ATOM 2072 O O . VAL C 2 55 ? 9.704 6.700 6.253 1.00 30.40 104 VAL C O 1
ATOM 2076 N N . TYR C 2 56 ? 11.881 6.161 6.268 1.00 29.19 105 TYR C N 1
ATOM 2077 C CA . TYR C 2 56 ? 11.680 5.120 5.263 1.00 32.16 105 TYR C CA 1
ATOM 2078 C C . TYR C 2 56 ? 10.775 4.002 5.783 1.00 33.23 105 TYR C C 1
ATOM 2079 O O . TYR C 2 56 ? 9.774 3.652 5.147 1.00 29.52 105 TYR C O 1
ATOM 2088 N N . HIS C 2 57 ? 11.121 3.403 6.926 1.00 29.12 106 HIS C N 1
ATOM 2089 C CA . HIS C 2 57 ? 10.328 2.270 7.394 1.00 29.88 106 HIS C CA 1
ATOM 2090 C C . HIS C 2 57 ? 8.880 2.671 7.641 1.00 34.11 106 HIS C C 1
ATOM 2091 O O . HIS C 2 57 ? 7.959 1.890 7.377 1.00 31.46 106 HIS C O 1
ATOM 2098 N N . SER C 2 58 ? 8.656 3.892 8.134 1.00 29.01 107 SER C N 1
ATOM 2099 C CA . SER C 2 58 ? 7.287 4.347 8.340 1.00 33.13 107 SER C CA 1
ATOM 2100 C C . SER C 2 58 ? 6.558 4.513 7.015 1.00 30.02 107 SER C C 1
ATOM 2101 O O . SER C 2 58 ? 5.377 4.164 6.903 1.00 31.34 107 SER C O 1
ATOM 2104 N N . ALA C 2 59 ? 7.242 5.060 6.009 1.00 28.71 108 ALA C N 1
ATOM 2105 C CA . ALA C 2 59 ? 6.644 5.190 4.682 1.00 31.26 108 ALA C CA 1
ATOM 2106 C C . ALA C 2 59 ? 6.221 3.833 4.141 1.00 30.55 108 ALA C C 1
ATOM 2107 O O . ALA C 2 59 ? 5.070 3.651 3.726 1.00 29.82 108 ALA C O 1
ATOM 2109 N N . VAL C 2 60 ? 7.140 2.861 4.161 1.00 30.55 109 VAL C N 1
ATOM 2110 C CA . VAL C 2 60 ? 6.844 1.532 3.629 1.00 31.47 109 VAL C CA 1
ATOM 2111 C C . VAL C 2 60 ? 5.598 0.970 4.288 1.00 33.75 109 VAL C C 1
ATOM 2112 O O . VAL C 2 60 ? 4.668 0.505 3.616 1.00 33.56 109 VAL C O 1
ATOM 2116 N N . LEU C 2 61 ? 5.550 1.027 5.618 1.00 30.04 110 LEU C N 1
ATOM 2117 C CA . LEU C 2 61 ? 4.419 0.445 6.326 1.00 31.56 110 LEU C CA 1
ATOM 2118 C C . LEU C 2 61 ? 3.160 1.269 6.108 1.00 31.20 110 LEU C C 1
ATOM 2119 O O . LEU C 2 61 ? 2.079 0.714 5.885 1.00 32.53 110 LEU C O 1
ATOM 2124 N N . GLY C 2 62 ? 3.283 2.596 6.162 1.00 29.88 111 GLY C N 1
ATOM 2125 C CA . GLY C 2 62 ? 2.122 3.436 5.934 1.00 30.56 111 GLY C CA 1
ATOM 2126 C C . GLY C 2 62 ? 1.514 3.226 4.561 1.00 29.90 111 GLY C C 1
ATOM 2127 O O . GLY C 2 62 ? 0.291 3.146 4.423 1.00 31.14 111 GLY C O 1
ATOM 2128 N N . ILE C 2 63 ? 2.364 3.127 3.534 1.00 28.96 112 ILE C N 1
ATOM 2129 C CA . ILE C 2 63 ? 1.898 2.891 2.170 1.00 31.29 112 ILE C CA 1
ATOM 2130 C C . ILE C 2 63 ? 1.193 1.550 2.078 1.00 31.22 112 ILE C C 1
ATOM 2131 O O . ILE C 2 63 ? 0.071 1.447 1.566 1.00 32.41 112 ILE C O 1
ATOM 2136 N N . SER C 2 64 ? 1.852 0.496 2.570 1.00 32.00 113 SER C N 1
ATOM 2137 C CA . SER C 2 64 ? 1.255 -0.831 2.541 1.00 37.43 113 SER C CA 1
ATOM 2138 C C . SER C 2 64 ? -0.095 -0.831 3.240 1.00 38.38 113 SER C C 1
ATOM 2139 O O . SER C 2 64 ? -1.069 -1.403 2.738 1.00 37.91 113 SER C O 1
ATOM 2142 N N . ASP C 2 65 ? -0.179 -0.162 4.390 1.00 37.00 114 ASP C N 1
ATOM 2143 C CA . ASP C 2 65 ? -1.439 -0.136 5.119 1.00 37.05 114 ASP C CA 1
ATOM 2144 C C . ASP C 2 65 ? -2.514 0.605 4.339 1.00 37.17 114 ASP C C 1
ATOM 2145 O O . ASP C 2 65 ? -3.660 0.147 4.261 1.00 39.54 114 ASP C O 1
ATOM 2150 N N . LEU C 2 66 ? -2.167 1.761 3.771 1.00 35.09 115 LEU C N 1
ATOM 2151 C CA . LEU C 2 66 ? -3.133 2.515 2.980 1.00 35.89 115 LEU C CA 1
ATOM 2152 C C . LEU C 2 66 ? -3.600 1.720 1.775 1.00 38.82 115 LEU C C 1
ATOM 2153 O O . LEU C 2 66 ? -4.794 1.709 1.455 1.00 41.19 115 LEU C O 1
ATOM 2158 N N . MET C 2 67 ? -2.672 1.063 1.081 1.00 36.26 116 MET C N 1
ATOM 2159 C CA . MET C 2 67 ? -3.075 0.251 -0.060 1.00 39.21 116 MET C CA 1
ATOM 2160 C C . MET C 2 67 ? -4.015 -0.863 0.366 1.00 42.23 116 MET C C 1
ATOM 2161 O O . MET C 2 67 ? -4.948 -1.201 -0.371 1.00 44.40 116 MET C O 1
ATOM 2166 N N . SER C 2 68 ? -3.825 -1.406 1.570 1.00 41.79 117 SER C N 1
ATOM 2167 C CA . SER C 2 68 ? -4.787 -2.369 2.091 1.00 46.17 117 SER C CA 1
ATOM 2168 C C . SER C 2 68 ? -6.099 -1.684 2.458 1.00 49.71 117 SER C C 1
ATOM 2169 O O . SER C 2 68 ? -7.177 -2.132 2.051 1.00 52.73 117 SER C O 1
ATOM 2172 N N . GLN C 2 69 ? -6.025 -0.585 3.217 1.00 50.05 118 GLN C N 1
ATOM 2173 C CA . GLN C 2 69 ? -7.235 0.132 3.614 1.00 55.14 118 GLN C CA 1
ATOM 2174 C C . GLN C 2 69 ? -8.089 0.494 2.407 1.00 55.93 118 GLN C C 1
ATOM 2175 O O . GLN C 2 69 ? -9.310 0.303 2.422 1.00 61.20 118 GLN C O 1
ATOM 2181 N N . ARG C 2 70 ? -7.464 1.006 1.349 1.00 52.14 119 ARG C N 1
ATOM 2182 C CA . ARG C 2 70 ? -8.163 1.526 0.181 1.00 53.34 119 ARG C CA 1
ATOM 2183 C C . ARG C 2 70 ? -8.368 0.490 -0.913 1.00 53.34 119 ARG C C 1
ATOM 2184 O O . ARG C 2 70 ? -8.909 0.832 -1.969 1.00 54.49 119 ARG C O 1
ATOM 2192 N N . ASN C 2 71 ? -7.927 -0.750 -0.698 1.00 51.70 120 ASN C N 1
ATOM 2193 C CA . ASN C 2 71 ? -8.067 -1.826 -1.682 1.00 56.84 120 ASN C CA 1
ATOM 2194 C C . ASN C 2 71 ? -7.441 -1.440 -3.025 1.00 54.93 120 ASN C C 1
ATOM 2195 O O . ASN C 2 71 ? -8.039 -1.615 -4.088 1.00 57.38 120 ASN C O 1
ATOM 2200 N N . CYS C 2 72 ? -6.228 -0.892 -2.965 1.00 52.46 121 CYS C N 1
ATOM 2201 C CA . CYS C 2 72 ? -5.425 -0.644 -4.157 1.00 53.91 121 CYS C CA 1
ATOM 2202 C C . CYS C 2 72 ? -4.640 -1.908 -4.481 1.00 60.57 121 CYS C C 1
ATOM 2203 O O . CYS C 2 72 ? -3.845 -2.372 -3.657 1.00 61.65 121 CYS C O 1
ATOM 2206 N N . SER C 2 73 ? -4.850 -2.454 -5.676 1.00 65.43 122 SER C N 1
ATOM 2207 C CA . SER C 2 73 ? -4.144 -3.666 -6.069 1.00 70.81 122 SER C CA 1
ATOM 2208 C C . SER C 2 73 ? -2.635 -3.444 -6.027 1.00 72.13 122 SER C C 1
ATOM 2209 O O . SER C 2 73 ? -2.143 -2.326 -6.198 1.00 68.51 122 SER C O 1
ATOM 2212 N N . LYS C 2 74 ? -1.902 -4.533 -5.775 1.00 79.86 123 LYS C N 1
ATOM 2213 C CA . LYS C 2 74 ? -0.445 -4.461 -5.701 1.00 83.67 123 LYS C CA 1
ATOM 2214 C C . LYS C 2 74 ? 0.145 -3.959 -7.013 1.00 86.90 123 LYS C C 1
ATOM 2215 O O . LYS C 2 74 ? 0.954 -3.023 -7.030 1.00 85.09 123 LYS C O 1
ATOM 2221 N N . ASP C 2 75 ? -0.250 -4.572 -8.123 1.00 91.62 124 ASP C N 1
ATOM 2222 C CA . ASP C 2 75 ? 0.097 -4.094 -9.451 1.00 92.86 124 ASP C CA 1
ATOM 2223 C C . ASP C 2 75 ? -1.054 -3.277 -10.024 1.00 91.90 124 ASP C C 1
ATOM 2224 O O . ASP C 2 75 ? -2.220 -3.478 -9.674 1.00 92.82 124 ASP C O 1
ATOM 2229 N N . GLY C 2 76 ? -0.713 -2.348 -10.910 1.00 90.33 125 GLY C N 1
ATOM 2230 C CA . GLY C 2 76 ? -1.692 -1.496 -11.538 1.00 90.02 125 GLY C CA 1
ATOM 2231 C C . GLY C 2 76 ? -1.053 -0.251 -12.112 1.00 87.35 125 GLY C C 1
ATOM 2232 O O . GLY C 2 76 ? 0.132 0.020 -11.891 1.00 86.04 125 GLY C O 1
ATOM 2233 N N . PRO C 2 77 ? -1.826 0.530 -12.867 1.00 86.93 126 PRO C N 1
ATOM 2234 C CA . PRO C 2 77 ? -1.293 1.778 -13.427 1.00 84.07 126 PRO C CA 1
ATOM 2235 C C . PRO C 2 77 ? -0.805 2.715 -12.331 1.00 76.88 126 PRO C C 1
ATOM 2236 O O . PRO C 2 77 ? -1.193 2.610 -11.167 1.00 73.54 126 PRO C O 1
ATOM 2240 N N . THR C 2 78 ? 0.065 3.641 -12.721 1.00 74.84 127 THR C N 1
ATOM 2241 C CA . THR C 2 78 ? 0.708 4.538 -11.760 1.00 69.45 127 THR C CA 1
ATOM 2242 C C . THR C 2 78 ? 0.460 6.016 -12.067 1.00 70.69 127 THR C C 1
ATOM 2243 O O . THR C 2 78 ? -0.311 6.359 -12.961 1.00 74.89 127 THR C O 1
ATOM 2247 N N . GLY D 2 3 ? 8.598 39.626 45.328 1.00 86.29 52 GLY D N 1
ATOM 2248 C CA . GLY D 2 3 ? 9.624 40.568 44.919 1.00 87.25 52 GLY D CA 1
ATOM 2249 C C . GLY D 2 3 ? 9.775 40.721 43.415 1.00 83.47 52 GLY D C 1
ATOM 2250 O O . GLY D 2 3 ? 9.858 41.837 42.901 1.00 85.36 52 GLY D O 1
ATOM 2251 N N . GLN D 2 4 ? 9.817 39.597 42.707 1.00 77.17 53 GLN D N 1
ATOM 2252 C CA . GLN D 2 4 ? 9.975 39.576 41.262 1.00 70.31 53 GLN D CA 1
ATOM 2253 C C . GLN D 2 4 ? 8.601 39.433 40.598 1.00 58.73 53 GLN D C 1
ATOM 2254 O O . GLN D 2 4 ? 7.562 39.646 41.235 1.00 54.75 53 GLN D O 1
ATOM 2260 N N . CYS D 2 5 ? 8.579 39.083 39.315 1.00 51.93 54 CYS D N 1
ATOM 2261 C CA . CYS D 2 5 ? 7.311 38.845 38.644 1.00 47.29 54 CYS D CA 1
ATOM 2262 C C . CYS D 2 5 ? 6.747 37.511 39.109 1.00 47.48 54 CYS D C 1
ATOM 2263 O O . CYS D 2 5 ? 7.434 36.487 39.066 1.00 50.03 54 CYS D O 1
ATOM 2266 N N . ARG D 2 6 ? 5.505 37.527 39.577 1.00 44.39 55 ARG D N 1
ATOM 2267 C CA . ARG D 2 6 ? 4.894 36.350 40.177 1.00 42.20 55 ARG D CA 1
ATOM 2268 C C . ARG D 2 6 ? 3.566 36.007 39.507 1.00 37.56 55 ARG D C 1
ATOM 2269 O O . ARG D 2 6 ? 2.677 35.409 40.115 1.00 38.41 55 ARG D O 1
ATOM 2277 N N . ILE D 2 7 ? 3.450 36.346 38.221 1.00 32.70 56 ILE D N 1
ATOM 2278 C CA . ILE D 2 7 ? 2.240 36.046 37.465 1.00 32.99 56 ILE D CA 1
ATOM 2279 C C . ILE D 2 7 ? 1.968 34.549 37.440 1.00 32.72 56 ILE D C 1
ATOM 2280 O O . ILE D 2 7 ? 0.808 34.123 37.407 1.00 34.06 56 ILE D O 1
ATOM 2285 N N . GLN D 2 8 ? 3.019 33.724 37.445 1.00 30.23 57 GLN D N 1
ATOM 2286 C CA . GLN D 2 8 ? 2.802 32.286 37.353 1.00 40.03 57 GLN D CA 1
ATOM 2287 C C . GLN D 2 8 ? 2.030 31.769 38.555 1.00 36.97 57 GLN D C 1
ATOM 2288 O O . GLN D 2 8 ? 1.203 30.860 38.424 1.00 32.31 57 GLN D O 1
ATOM 2294 N N . LYS D 2 9 ? 2.283 32.341 39.735 1.00 31.95 58 LYS D N 1
ATOM 2295 C CA . LYS D 2 9 ? 1.501 31.972 40.909 1.00 32.70 58 LYS D CA 1
ATOM 2296 C C . LYS D 2 9 ? 0.033 32.313 40.716 1.00 31.22 58 LYS D C 1
ATOM 2297 O O . LYS D 2 9 ? -0.844 31.512 41.059 1.00 33.09 58 LYS D O 1
ATOM 2303 N N . CYS D 2 10 ? -0.253 33.507 40.181 1.00 31.91 59 CYS D N 1
ATOM 2304 C CA . CYS D 2 10 ? -1.638 33.900 39.945 1.00 33.03 59 CYS D CA 1
ATOM 2305 C C . CYS D 2 10 ? -2.309 32.922 39.003 1.00 29.58 59 CYS D C 1
ATOM 2306 O O . CYS D 2 10 ? -3.440 32.476 39.234 1.00 28.16 59 CYS D O 1
ATOM 2309 N N . THR D 2 11 ? -1.625 32.604 37.911 1.00 28.26 60 THR D N 1
ATOM 2310 C CA . THR D 2 11 ? -2.194 31.712 36.918 1.00 27.79 60 THR D CA 1
ATOM 2311 C C . THR D 2 11 ? -2.409 30.326 37.494 1.00 28.65 60 THR D C 1
ATOM 2312 O O . THR D 2 11 ? -3.484 29.743 37.334 1.00 28.81 60 THR D O 1
ATOM 2316 N N . THR D 2 12 ? -1.397 29.792 38.178 1.00 29.91 61 THR D N 1
ATOM 2317 C CA . THR D 2 12 ? -1.529 28.485 38.820 1.00 32.10 61 THR D CA 1
ATOM 2318 C C . THR D 2 12 ? -2.754 28.434 39.723 1.00 32.98 61 THR D C 1
ATOM 2319 O O . THR D 2 12 ? -3.540 27.478 39.668 1.00 32.75 61 THR D O 1
ATOM 2323 N N . ASP D 2 13 ? -2.936 29.466 40.562 1.00 31.49 62 ASP D N 1
ATOM 2324 C CA . ASP D 2 13 ? -4.108 29.513 41.435 1.00 32.97 62 ASP D CA 1
ATOM 2325 C C . ASP D 2 13 ? -5.392 29.493 40.624 1.00 31.09 62 ASP D C 1
ATOM 2326 O O . ASP D 2 13 ? -6.334 28.764 40.952 1.00 32.12 62 ASP D O 1
ATOM 2331 N N . PHE D 2 14 ? -5.456 30.309 39.570 1.00 29.49 63 PHE D N 1
ATOM 2332 C CA . PHE D 2 14 ? -6.671 30.360 38.766 1.00 32.44 63 PHE D CA 1
ATOM 2333 C C . PHE D 2 14 ? -6.956 29.012 38.120 1.00 30.27 63 PHE D C 1
ATOM 2334 O O . PHE D 2 14 ? -8.099 28.543 38.118 1.00 30.70 63 PHE D O 1
ATOM 2342 N N . VAL D 2 15 ? -5.927 28.382 37.552 1.00 30.20 64 VAL D N 1
ATOM 2343 C CA . VAL D 2 15 ? -6.116 27.086 36.906 1.00 31.71 64 VAL D CA 1
ATOM 2344 C C . VAL D 2 15 ? -6.489 26.024 37.932 1.00 33.68 64 VAL D C 1
ATOM 2345 O O . VAL D 2 15 ? -7.393 25.212 37.704 1.00 35.12 64 VAL D O 1
ATOM 2349 N N . SER D 2 16 ? -5.815 26.023 39.084 1.00 34.18 65 SER D N 1
ATOM 2350 C CA . SER D 2 16 ? -6.149 25.054 40.127 1.00 36.46 65 SER D CA 1
ATOM 2351 C C . SER D 2 16 ? -7.603 25.198 40.557 1.00 36.73 65 SER D C 1
ATOM 2352 O O . SER D 2 16 ? -8.326 24.205 40.704 1.00 38.75 65 SER D O 1
ATOM 2355 N N . LEU D 2 17 ? -8.060 26.438 40.701 1.00 35.03 66 LEU D N 1
ATOM 2356 C CA . LEU D 2 17 ? -9.389 26.722 41.227 1.00 37.21 66 LEU D CA 1
ATOM 2357 C C . LEU D 2 17 ? -10.501 26.421 40.225 1.00 39.83 66 LEU D C 1
ATOM 2358 O O . LEU D 2 17 ? -11.632 26.142 40.634 1.00 42.87 66 LEU D O 1
ATOM 2363 N N . THR D 2 18 ? -10.219 26.467 38.919 1.00 38.90 67 THR D N 1
ATOM 2364 C CA . THR D 2 18 ? -11.267 26.358 37.910 1.00 39.91 67 THR D CA 1
ATOM 2365 C C . THR D 2 18 ? -11.194 25.112 37.038 1.00 42.19 67 THR D C 1
ATOM 2366 O O . THR D 2 18 ? -12.108 24.897 36.234 1.00 43.22 67 THR D O 1
ATOM 2370 N N . SER D 2 19 ? -10.132 24.313 37.141 1.00 43.47 68 SER D N 1
ATOM 2371 C CA . SER D 2 19 ? -9.926 23.231 36.177 1.00 47.19 68 SER D CA 1
ATOM 2372 C C . SER D 2 19 ? -11.101 22.259 36.140 1.00 51.19 68 SER D C 1
ATOM 2373 O O . SER D 2 19 ? -11.443 21.738 35.071 1.00 52.46 68 SER D O 1
ATOM 2376 N N . HIS D 2 20 ? -11.733 22.013 37.288 1.00 43.62 69 HIS D N 1
ATOM 2377 C CA . HIS D 2 20 ? -12.857 21.090 37.380 1.00 47.67 69 HIS D CA 1
ATOM 2378 C C . HIS D 2 20 ? -14.158 21.678 36.854 1.00 48.53 69 HIS D C 1
ATOM 2379 O O . HIS D 2 20 ? -15.102 20.922 36.598 1.00 51.49 69 HIS D O 1
ATOM 2386 N N . LEU D 2 21 ? -14.239 23.002 36.721 1.00 46.63 70 LEU D N 1
ATOM 2387 C CA . LEU D 2 21 ? -15.510 23.646 36.420 1.00 48.65 70 LEU D CA 1
ATOM 2388 C C . LEU D 2 21 ? -16.029 23.210 35.058 1.00 56.88 70 LEU D C 1
ATOM 2389 O O . LEU D 2 21 ? -15.284 23.151 34.077 1.00 54.36 70 LEU D O 1
ATOM 2394 N N . ASN D 2 22 ? -17.319 22.892 35.012 1.00 64.85 71 ASN D N 1
ATOM 2395 C CA . ASN D 2 22 ? -17.973 22.421 33.801 1.00 73.99 71 ASN D CA 1
ATOM 2396 C C . ASN D 2 22 ? -19.309 23.132 33.668 1.00 78.38 71 ASN D C 1
ATOM 2397 O O . ASN D 2 22 ? -20.104 23.143 34.613 1.00 79.16 71 ASN D O 1
ATOM 2402 N N . SER D 2 23 ? -19.551 23.720 32.494 1.00 82.15 72 SER D N 1
ATOM 2403 C CA . SER D 2 23 ? -20.742 24.533 32.269 1.00 86.27 72 SER D CA 1
ATOM 2404 C C . SER D 2 23 ? -22.039 23.745 32.398 1.00 92.42 72 SER D C 1
ATOM 2405 O O . SER D 2 23 ? -23.113 24.358 32.420 1.00 93.33 72 SER D O 1
ATOM 2408 N N . ALA D 2 24 ? -21.977 22.416 32.479 1.00 97.20 73 ALA D N 1
ATOM 2409 C CA . ALA D 2 24 ? -23.190 21.632 32.667 1.00 103.97 73 ALA D CA 1
ATOM 2410 C C . ALA D 2 24 ? -23.717 21.693 34.095 1.00 106.40 73 ALA D C 1
ATOM 2411 O O . ALA D 2 24 ? -24.869 21.308 34.324 1.00 110.16 73 ALA D O 1
ATOM 2413 N N . VAL D 2 25 ? -22.919 22.168 35.049 1.00 105.20 74 VAL D N 1
ATOM 2414 C CA . VAL D 2 25 ? -23.331 22.235 36.442 1.00 107.30 74 VAL D CA 1
ATOM 2415 C C . VAL D 2 25 ? -23.836 23.641 36.744 1.00 105.74 74 VAL D C 1
ATOM 2416 O O . VAL D 2 25 ? -23.486 24.617 36.074 1.00 103.67 74 VAL D O 1
ATOM 2420 N N . ASP D 2 26 ? -24.668 23.741 37.784 1.00 106.47 75 ASP D N 1
ATOM 2421 C CA . ASP D 2 26 ? -25.398 24.958 38.123 1.00 105.05 75 ASP D CA 1
ATOM 2422 C C . ASP D 2 26 ? -24.507 26.190 38.253 1.00 97.64 75 ASP D C 1
ATOM 2423 O O . ASP D 2 26 ? -24.595 27.111 37.434 1.00 97.35 75 ASP D O 1
ATOM 2428 N N . GLY D 2 27 ? -23.652 26.221 39.272 1.00 90.49 76 GLY D N 1
ATOM 2429 C CA . GLY D 2 27 ? -22.939 27.439 39.609 1.00 81.67 76 GLY D CA 1
ATOM 2430 C C . GLY D 2 27 ? -21.629 27.676 38.885 1.00 72.46 76 GLY D C 1
ATOM 2431 O O . GLY D 2 27 ? -20.728 28.315 39.438 1.00 68.78 76 GLY D O 1
ATOM 2432 N N . PHE D 2 28 ? -21.509 27.179 37.652 1.00 69.62 77 PHE D N 1
ATOM 2433 C CA . PHE D 2 28 ? -20.288 27.381 36.876 1.00 65.42 77 PHE D CA 1
ATOM 2434 C C . PHE D 2 28 ? -19.914 28.859 36.806 1.00 61.32 77 PHE D C 1
ATOM 2435 O O . PHE D 2 28 ? -18.818 29.258 37.215 1.00 58.18 77 PHE D O 1
ATOM 2443 N N . ASP D 2 29 ? -20.832 29.689 36.304 1.00 60.89 78 ASP D N 1
ATOM 2444 C CA . ASP D 2 29 ? -20.492 31.074 35.992 1.00 57.01 78 ASP D CA 1
ATOM 2445 C C . ASP D 2 29 ? -20.140 31.872 37.245 1.00 51.97 78 ASP D C 1
ATOM 2446 O O . ASP D 2 29 ? -19.241 32.718 37.212 1.00 49.89 78 ASP D O 1
ATOM 2451 N N . SER D 2 30 ? -20.820 31.614 38.364 1.00 52.32 79 SER D N 1
ATOM 2452 C CA . SER D 2 30 ? -20.505 32.352 39.585 1.00 51.24 79 SER D CA 1
ATOM 2453 C C . SER D 2 30 ? -19.131 31.970 40.124 1.00 49.49 79 SER D C 1
ATOM 2454 O O . SER D 2 30 ? -18.317 32.843 40.450 1.00 48.00 79 SER D O 1
ATOM 2457 N N . GLU D 2 31 ? -18.861 30.667 40.242 1.00 50.59 80 GLU D N 1
ATOM 2458 C CA . GLU D 2 31 ? -17.542 30.222 40.682 1.00 48.33 80 GLU D CA 1
ATOM 2459 C C . GLU D 2 31 ? -16.458 30.707 39.731 1.00 42.16 80 GLU D C 1
ATOM 2460 O O . GLU D 2 31 ? -15.373 31.116 40.164 1.00 39.30 80 GLU D O 1
ATOM 2466 N N . PHE D 2 32 ? -16.735 30.671 38.429 1.00 38.96 81 PHE D N 1
ATOM 2467 C CA . PHE D 2 32 ? -15.748 31.138 37.468 1.00 36.64 81 PHE D CA 1
ATOM 2468 C C . PHE D 2 32 ? -15.471 32.625 37.651 1.00 34.86 81 PHE D C 1
ATOM 2469 O O . PHE D 2 32 ? -14.311 33.056 37.645 1.00 33.24 81 PHE D O 1
ATOM 2477 N N . CYS D 2 33 ? -16.525 33.423 37.821 1.00 36.48 82 CYS D N 1
ATOM 2478 C CA . CYS D 2 33 ? -16.342 34.860 38.000 1.00 39.60 82 CYS D CA 1
ATOM 2479 C C . CYS D 2 33 ? -15.607 35.169 39.296 1.00 37.49 82 CYS D C 1
ATOM 2480 O O . CYS D 2 33 ? -14.789 36.096 39.349 1.00 34.67 82 CYS D O 1
ATOM 2483 N N . LYS D 2 34 ? -15.879 34.402 40.351 1.00 37.93 83 LYS D N 1
ATOM 2484 C CA . LYS D 2 34 ? -15.134 34.585 41.591 1.00 39.21 83 LYS D CA 1
ATOM 2485 C C . LYS D 2 34 ? -13.649 34.330 41.367 1.00 35.64 83 LYS D C 1
ATOM 2486 O O . LYS D 2 34 ? -12.798 35.126 41.780 1.00 33.83 83 LYS D O 1
ATOM 2492 N N . ALA D 2 35 ? -13.321 33.224 40.694 1.00 33.50 84 ALA D N 1
ATOM 2493 C CA . ALA D 2 35 ? -11.924 32.923 40.405 1.00 31.46 84 ALA D CA 1
ATOM 2494 C C . ALA D 2 35 ? -11.301 33.981 39.507 1.00 30.98 84 ALA D C 1
ATOM 2495 O O . ALA D 2 35 ? -10.129 34.341 39.684 1.00 29.41 84 ALA D O 1
ATOM 2497 N N . LEU D 2 36 ? -12.079 34.505 38.560 1.00 33.93 85 LEU D N 1
ATOM 2498 C CA . LEU D 2 36 ? -11.560 35.525 37.657 1.00 33.34 85 LEU D CA 1
ATOM 2499 C C . LEU D 2 36 ? -11.230 36.801 38.407 1.00 34.12 85 LEU D C 1
ATOM 2500 O O . LEU D 2 36 ? -10.185 37.417 38.166 1.00 33.56 85 LEU D O 1
ATOM 2505 N N . ARG D 2 37 ? -12.118 37.223 39.309 1.00 31.29 86 ARG D N 1
ATOM 2506 C CA . ARG D 2 37 ? -11.839 38.421 40.087 1.00 32.56 86 ARG D CA 1
ATOM 2507 C C . ARG D 2 37 ? -10.587 38.229 40.928 1.00 38.04 86 ARG D C 1
ATOM 2508 O O . ARG D 2 37 ? -9.737 39.125 40.995 1.00 36.61 86 ARG D O 1
ATOM 2516 N N . ALA D 2 38 ? -10.426 37.042 41.531 1.00 35.34 87 ALA D N 1
ATOM 2517 C CA . ALA D 2 38 ? -9.225 36.780 42.320 1.00 35.88 87 ALA D CA 1
ATOM 2518 C C . ALA D 2 38 ? -7.987 36.798 41.439 1.00 30.89 87 ALA D C 1
ATOM 2519 O O . ALA D 2 38 ? -6.940 37.324 41.840 1.00 33.69 87 ALA D O 1
ATOM 2521 N N . TYR D 2 39 ? -8.103 36.252 40.224 1.00 29.30 88 TYR D N 1
ATOM 2522 C CA . TYR D 2 39 ? -7.002 36.257 39.270 1.00 31.08 88 TYR D CA 1
ATOM 2523 C C . TYR D 2 39 ? -6.657 37.682 38.856 1.00 34.84 88 TYR D C 1
ATOM 2524 O O . TYR D 2 39 ? -5.482 38.067 38.847 1.00 32.04 88 TYR D O 1
ATOM 2533 N N . ALA D 2 40 ? -7.675 38.484 38.536 1.00 28.73 89 ALA D N 1
ATOM 2534 C CA . ALA D 2 40 ? -7.443 39.891 38.239 1.00 33.52 89 ALA D CA 1
ATOM 2535 C C . ALA D 2 40 ? -6.724 40.581 39.390 1.00 35.25 89 ALA D C 1
ATOM 2536 O O . ALA D 2 40 ? -5.774 41.342 39.172 1.00 37.12 89 ALA D O 1
ATOM 2538 N N . GLY D 2 41 ? -7.144 40.307 40.627 1.00 32.38 90 GLY D N 1
ATOM 2539 C CA . GLY D 2 41 ? -6.529 40.986 41.759 1.00 35.98 90 GLY D CA 1
ATOM 2540 C C . GLY D 2 41 ? -5.083 40.573 41.940 1.00 38.09 90 GLY D C 1
ATOM 2541 O O . GLY D 2 41 ? -4.203 41.416 42.142 1.00 39.00 90 GLY D O 1
ATOM 2542 N N . CYS D 2 42 ? -4.816 39.268 41.843 1.00 35.06 91 CYS D N 1
ATOM 2543 C CA . CYS D 2 42 ? -3.453 38.769 41.980 1.00 38.31 91 CYS D CA 1
ATOM 2544 C C . CYS D 2 42 ? -2.542 39.352 40.904 1.00 35.83 91 CYS D C 1
ATOM 2545 O O . CYS D 2 42 ? -1.405 39.745 41.190 1.00 38.55 91 CYS D O 1
ATOM 2548 N N . THR D 2 43 ? -3.026 39.430 39.663 1.00 31.68 92 THR D N 1
ATOM 2549 C CA . THR D 2 43 ? -2.191 39.966 38.590 1.00 33.29 92 THR D CA 1
ATOM 2550 C C . THR D 2 43 ? -1.938 41.456 38.780 1.00 36.12 92 THR D C 1
ATOM 2551 O O . THR D 2 43 ? -0.827 41.938 38.536 1.00 39.68 92 THR D O 1
ATOM 2555 N N . GLN D 2 44 ? -2.956 42.190 39.235 1.00 36.56 93 GLN D N 1
ATOM 2556 C CA . GLN D 2 44 ? -2.810 43.618 39.491 1.00 42.15 93 GLN D CA 1
ATOM 2557 C C . GLN D 2 44 ? -1.693 43.896 40.493 1.00 47.44 93 GLN D C 1
ATOM 2558 O O . GLN D 2 44 ? -0.922 44.849 40.327 1.00 49.01 93 GLN D O 1
ATOM 2564 N N . ARG D 2 45 ? -1.583 43.067 41.535 1.00 42.37 94 ARG D N 1
ATOM 2565 C CA . ARG D 2 45 ? -0.628 43.318 42.606 1.00 45.44 94 ARG D CA 1
ATOM 2566 C C . ARG D 2 45 ? 0.818 43.026 42.221 1.00 44.02 94 ARG D C 1
ATOM 2567 O O . ARG D 2 45 ? 1.726 43.369 42.989 1.00 46.28 94 ARG D O 1
ATOM 2575 N N . THR D 2 46 ? 1.062 42.394 41.076 1.00 41.66 95 THR D N 1
ATOM 2576 C CA . THR D 2 46 ? 2.414 42.150 40.595 1.00 42.81 95 THR D CA 1
ATOM 2577 C C . THR D 2 46 ? 2.695 42.906 39.296 1.00 43.64 95 THR D C 1
ATOM 2578 O O . THR D 2 46 ? 3.624 42.554 38.561 1.00 42.42 95 THR D O 1
ATOM 2582 N N . SER D 2 47 ? 1.914 43.957 39.018 1.00 43.68 96 SER D N 1
ATOM 2583 C CA . SER D 2 47 ? 1.979 44.637 37.724 1.00 43.35 96 SER D CA 1
ATOM 2584 C C . SER D 2 47 ? 3.368 45.198 37.443 1.00 45.00 96 SER D C 1
ATOM 2585 O O . SER D 2 47 ? 3.906 45.019 36.343 1.00 42.79 96 SER D O 1
ATOM 2588 N N . LYS D 2 48 ? 3.965 45.877 38.424 1.00 47.47 97 LYS D N 1
ATOM 2589 C CA . LYS D 2 48 ? 5.223 46.580 38.185 1.00 51.47 97 LYS D CA 1
ATOM 2590 C C . LYS D 2 48 ? 6.358 45.605 37.900 1.00 49.99 97 LYS D C 1
ATOM 2591 O O . LYS D 2 48 ? 7.072 45.747 36.902 1.00 49.84 97 LYS D O 1
ATOM 2597 N N . ALA D 2 49 ? 6.534 44.602 38.763 1.00 43.41 98 ALA D N 1
ATOM 2598 C CA . ALA D 2 49 ? 7.604 43.628 38.570 1.00 45.76 98 ALA D CA 1
ATOM 2599 C C . ALA D 2 49 ? 7.489 42.912 37.226 1.00 43.49 98 ALA D C 1
ATOM 2600 O O . ALA D 2 49 ? 8.503 42.495 36.655 1.00 44.43 98 ALA D O 1
ATOM 2602 N N . CYS D 2 50 ? 6.277 42.780 36.700 1.00 38.10 99 CYS D N 1
ATOM 2603 C CA . CYS D 2 50 ? 6.033 41.979 35.509 1.00 35.90 99 CYS D CA 1
ATOM 2604 C C . CYS D 2 50 ? 6.042 42.782 34.222 1.00 36.18 99 CYS D C 1
ATOM 2605 O O . CYS D 2 50 ? 5.808 42.202 33.156 1.00 34.84 99 CYS D O 1
ATOM 2608 N N . ARG D 2 51 ? 6.280 44.086 34.301 1.00 38.31 100 ARG D N 1
ATOM 2609 C CA . ARG D 2 51 ? 6.287 44.935 33.123 1.00 39.14 100 ARG D CA 1
ATOM 2610 C C . ARG D 2 51 ? 7.157 44.343 32.025 1.00 39.07 100 ARG D C 1
ATOM 2611 O O . ARG D 2 51 ? 8.329 44.034 32.247 1.00 40.28 100 ARG D O 1
ATOM 2619 N N . GLY D 2 52 ? 6.578 44.202 30.831 1.00 38.08 101 GLY D N 1
ATOM 2620 C CA . GLY D 2 52 ? 7.283 43.668 29.684 1.00 38.44 101 GLY D CA 1
ATOM 2621 C C . GLY D 2 52 ? 7.191 42.163 29.515 1.00 36.67 101 GLY D C 1
ATOM 2622 O O . GLY D 2 52 ? 7.606 41.650 28.465 1.00 38.53 101 GLY D O 1
ATOM 2623 N N . ASN D 2 53 ? 6.663 41.447 30.508 1.00 35.05 102 ASN D N 1
ATOM 2624 C CA . ASN D 2 53 ? 6.473 40.000 30.433 1.00 33.72 102 ASN D CA 1
ATOM 2625 C C . ASN D 2 53 ? 5.155 39.734 29.715 1.00 32.28 102 ASN D C 1
ATOM 2626 O O . ASN D 2 53 ? 4.082 40.070 30.224 1.00 31.22 102 ASN D O 1
ATOM 2631 N N . LEU D 2 54 ? 5.235 39.149 28.516 1.00 32.69 103 LEU D N 1
ATOM 2632 C CA . LEU D 2 54 ? 4.021 38.933 27.740 1.00 31.95 103 LEU D CA 1
ATOM 2633 C C . LEU D 2 54 ? 3.046 38.020 28.459 1.00 30.30 103 LEU D C 1
ATOM 2634 O O . LEU D 2 54 ? 1.833 38.154 28.278 1.00 31.00 103 LEU D O 1
ATOM 2639 N N . VAL D 2 55 ? 3.551 37.078 29.257 1.00 30.18 104 VAL D N 1
ATOM 2640 C CA . VAL D 2 55 ? 2.655 36.253 30.061 1.00 29.59 104 VAL D CA 1
ATOM 2641 C C . VAL D 2 55 ? 1.813 37.141 30.968 1.00 32.76 104 VAL D C 1
ATOM 2642 O O . VAL D 2 55 ? 0.590 36.988 31.054 1.00 33.09 104 VAL D O 1
ATOM 2646 N N . TYR D 2 56 ? 2.447 38.123 31.615 1.00 30.82 105 TYR D N 1
ATOM 2647 C CA . TYR D 2 56 ? 1.695 39.039 32.463 1.00 30.18 105 TYR D CA 1
ATOM 2648 C C . TYR D 2 56 ? 0.716 39.878 31.650 1.00 30.80 105 TYR D C 1
ATOM 2649 O O . TYR D 2 56 ? -0.469 39.980 31.995 1.00 28.66 105 TYR D O 1
ATOM 2658 N N . HIS D 2 57 ? 1.194 40.521 30.580 1.00 29.21 106 HIS D N 1
ATOM 2659 C CA . HIS D 2 57 ? 0.301 41.447 29.896 1.00 29.76 106 HIS D CA 1
ATOM 2660 C C . HIS D 2 57 ? -0.857 40.706 29.260 1.00 30.13 106 HIS D C 1
ATOM 2661 O O . HIS D 2 57 ? -1.984 41.213 29.248 1.00 29.67 106 HIS D O 1
ATOM 2668 N N A SER D 2 58 ? -0.599 39.499 28.743 0.47 28.56 107 SER D N 1
ATOM 2669 N N B SER D 2 58 ? -0.621 39.496 28.744 0.53 28.55 107 SER D N 1
ATOM 2670 C CA A SER D 2 58 ? -1.669 38.695 28.163 0.47 31.50 107 SER D CA 1
ATOM 2671 C CA B SER D 2 58 ? -1.734 38.762 28.157 0.53 31.49 107 SER D CA 1
ATOM 2672 C C A SER D 2 58 ? -2.671 38.272 29.226 0.47 29.95 107 SER D C 1
ATOM 2673 C C B SER D 2 58 ? -2.694 38.263 29.229 0.53 29.89 107 SER D C 1
ATOM 2674 O O A SER D 2 58 ? -3.884 38.278 28.982 0.47 30.60 107 SER D O 1
ATOM 2675 O O B SER D 2 58 ? -3.907 38.220 28.995 0.53 30.70 107 SER D O 1
ATOM 2680 N N . ALA D 2 59 ? -2.183 37.903 30.411 1.00 30.40 108 ALA D N 1
ATOM 2681 C CA . ALA D 2 59 ? -3.073 37.569 31.518 1.00 31.27 108 ALA D CA 1
ATOM 2682 C C . ALA D 2 59 ? -4.021 38.722 31.818 1.00 30.09 108 ALA D C 1
ATOM 2683 O O . ALA D 2 59 ? -5.243 38.548 31.835 1.00 32.95 108 ALA D O 1
ATOM 2685 N N . VAL D 2 60 ? -3.467 39.922 32.011 1.00 28.68 109 VAL D N 1
ATOM 2686 C CA . VAL D 2 60 ? -4.280 41.094 32.334 1.00 28.93 109 VAL D CA 1
ATOM 2687 C C . VAL D 2 60 ? -5.377 41.291 31.300 1.00 30.52 109 VAL D C 1
ATOM 2688 O O . VAL D 2 60 ? -6.554 41.467 31.640 1.00 31.04 109 VAL D O 1
ATOM 2692 N N . LEU D 2 61 ? -5.008 41.261 30.017 1.00 30.78 110 LEU D N 1
ATOM 2693 C CA . LEU D 2 61 ? -5.994 41.520 28.975 1.00 31.09 110 LEU D CA 1
ATOM 2694 C C . LEU D 2 61 ? -6.971 40.360 28.842 1.00 31.47 110 LEU D C 1
ATOM 2695 O O . LEU D 2 61 ? -8.185 40.577 28.750 1.00 33.73 110 LEU D O 1
ATOM 2700 N N . GLY D 2 62 ? -6.463 39.122 28.837 1.00 28.66 111 GLY D N 1
ATOM 2701 C CA . GLY D 2 62 ? -7.346 37.970 28.747 1.00 28.43 111 GLY D CA 1
ATOM 2702 C C . GLY D 2 62 ? -8.310 37.877 29.915 1.00 30.62 111 GLY D C 1
ATOM 2703 O O . GLY D 2 62 ? -9.470 37.490 29.740 1.00 31.00 111 GLY D O 1
ATOM 2704 N N . ILE D 2 63 ? -7.858 38.253 31.113 1.00 30.48 112 ILE D N 1
ATOM 2705 C CA . ILE D 2 63 ? -8.755 38.289 32.267 1.00 30.23 112 ILE D CA 1
ATOM 2706 C C . ILE D 2 63 ? -9.857 39.310 32.044 1.00 31.61 112 ILE D C 1
ATOM 2707 O O . ILE D 2 63 ? -11.047 39.000 32.178 1.00 30.61 112 ILE D O 1
ATOM 2712 N N . SER D 2 64 ? -9.474 40.543 31.685 1.00 32.80 113 SER D N 1
ATOM 2713 C CA . SER D 2 64 ? -10.459 41.587 31.428 1.00 35.59 113 SER D CA 1
ATOM 2714 C C . SER D 2 64 ? -11.446 41.156 30.355 1.00 33.90 113 SER D C 1
ATOM 2715 O O . SER D 2 64 ? -12.658 41.376 30.483 1.00 33.71 113 SER D O 1
ATOM 2718 N N . ASP D 2 65 ? -10.949 40.512 29.302 1.00 33.68 114 ASP D N 1
ATOM 2719 C CA . ASP D 2 65 ? -11.832 40.084 28.228 1.00 35.74 114 ASP D CA 1
ATOM 2720 C C . ASP D 2 65 ? -12.770 38.980 28.689 1.00 32.88 114 ASP D C 1
ATOM 2721 O O . ASP D 2 65 ? -13.963 39.002 28.369 1.00 35.66 114 ASP D O 1
ATOM 2726 N N . LEU D 2 66 ? -12.253 38.004 29.443 1.00 31.28 115 LEU D N 1
ATOM 2727 C CA . LEU D 2 66 ? -13.105 36.937 29.955 1.00 33.61 115 LEU D CA 1
ATOM 2728 C C . LEU D 2 66 ? -14.167 37.478 30.901 1.00 35.86 115 LEU D C 1
ATOM 2729 O O . LEU D 2 66 ? -15.313 37.012 30.896 1.00 36.82 115 LEU D O 1
ATOM 2734 N N . MET D 2 67 ? -13.802 38.452 31.732 1.00 34.65 116 MET D N 1
ATOM 2735 C CA . MET D 2 67 ? -14.785 39.025 32.639 1.00 37.41 116 MET D CA 1
ATOM 2736 C C . MET D 2 67 ? -15.893 39.711 31.862 1.00 37.53 116 MET D C 1
ATOM 2737 O O . MET D 2 67 ? -17.072 39.609 32.224 1.00 37.72 116 MET D O 1
ATOM 2742 N N . SER D 2 68 ? -15.537 40.380 30.764 1.00 37.45 117 SER D N 1
ATOM 2743 C CA . SER D 2 68 ? -16.548 40.945 29.883 1.00 41.47 117 SER D CA 1
ATOM 2744 C C . SER D 2 68 ? -17.389 39.846 29.250 1.00 41.34 117 SER D C 1
ATOM 2745 O O . SER D 2 68 ? -18.623 39.919 29.248 1.00 43.09 117 SER D O 1
ATOM 2748 N N . GLN D 2 69 ? -16.736 38.803 28.723 1.00 39.35 118 GLN D N 1
ATOM 2749 C CA . GLN D 2 69 ? -17.465 37.744 28.029 1.00 42.26 118 GLN D CA 1
ATOM 2750 C C . GLN D 2 69 ? -18.416 37.006 28.963 1.00 41.64 118 GLN D C 1
ATOM 2751 O O . GLN D 2 69 ? -19.556 36.708 28.586 1.00 43.94 118 GLN D O 1
ATOM 2757 N N . ARG D 2 70 ? -17.969 36.691 30.179 1.00 38.30 119 ARG D N 1
ATOM 2758 C CA . ARG D 2 70 ? -18.785 35.950 31.132 1.00 41.43 119 ARG D CA 1
ATOM 2759 C C . ARG D 2 70 ? -19.636 36.856 32.020 1.00 41.68 119 ARG D C 1
ATOM 2760 O O . ARG D 2 70 ? -20.317 36.353 32.921 1.00 42.49 119 ARG D O 1
ATOM 2768 N N . ASN D 2 71 ? -19.611 38.171 31.785 1.00 40.62 120 ASN D N 1
ATOM 2769 C CA . ASN D 2 71 ? -20.439 39.134 32.522 1.00 42.53 120 ASN D CA 1
ATOM 2770 C C . ASN D 2 71 ? -20.141 39.122 34.016 1.00 41.63 120 ASN D C 1
ATOM 2771 O O . ASN D 2 71 ? -21.047 39.228 34.845 1.00 43.48 120 ASN D O 1
ATOM 2776 N N . CYS D 2 72 ? -18.870 38.995 34.366 1.00 41.91 121 CYS D N 1
ATOM 2777 C CA . CYS D 2 72 ? -18.478 39.074 35.766 1.00 44.08 121 CYS D CA 1
ATOM 2778 C C . CYS D 2 72 ? -18.346 40.532 36.173 1.00 49.41 121 CYS D C 1
ATOM 2779 O O . CYS D 2 72 ? -17.619 41.295 35.531 1.00 50.87 121 CYS D O 1
ATOM 2782 N N . SER D 2 73 ? -19.051 40.924 37.229 1.00 54.44 122 SER D N 1
ATOM 2783 C CA . SER D 2 73 ? -18.845 42.258 37.769 1.00 61.47 122 SER D CA 1
ATOM 2784 C C . SER D 2 73 ? -17.387 42.416 38.179 1.00 62.99 122 SER D C 1
ATOM 2785 O O . SER D 2 73 ? -16.757 41.472 38.664 1.00 59.03 122 SER D O 1
ATOM 2788 N N . LYS D 2 74 ? -16.832 43.605 37.934 1.00 67.67 123 LYS D N 1
ATOM 2789 C CA . LYS D 2 74 ? -15.457 43.867 38.347 1.00 71.44 123 LYS D CA 1
ATOM 2790 C C . LYS D 2 74 ? -15.334 43.839 39.864 1.00 73.39 123 LYS D C 1
ATOM 2791 O O . LYS D 2 74 ? -14.329 43.366 40.407 1.00 72.76 123 LYS D O 1
ATOM 2797 N N . ASP D 2 75 ? -16.354 44.320 40.562 1.00 74.45 124 ASP D N 1
ATOM 2798 C CA . ASP D 2 75 ? -16.435 44.211 42.008 1.00 76.31 124 ASP D CA 1
ATOM 2799 C C . ASP D 2 75 ? -17.392 43.084 42.375 1.00 75.86 124 ASP D C 1
ATOM 2800 O O . ASP D 2 75 ? -18.430 42.905 41.734 1.00 78.21 124 ASP D O 1
ATOM 2805 N N . GLY D 2 76 ? -17.034 42.325 43.407 1.00 73.61 125 GLY D N 1
ATOM 2806 C CA . GLY D 2 76 ? -17.807 41.180 43.825 1.00 70.19 125 GLY D CA 1
ATOM 2807 C C . GLY D 2 76 ? -16.955 40.210 44.616 1.00 66.17 125 GLY D C 1
ATOM 2808 O O . GLY D 2 76 ? -15.755 40.428 44.809 1.00 64.51 125 GLY D O 1
ATOM 2809 N N . PRO D 2 77 ? -17.553 39.119 45.091 1.00 66.32 126 PRO D N 1
ATOM 2810 C CA . PRO D 2 77 ? -16.802 38.174 45.923 1.00 65.55 126 PRO D CA 1
ATOM 2811 C C . PRO D 2 77 ? -15.819 37.357 45.101 1.00 58.27 126 PRO D C 1
ATOM 2812 O O . PRO D 2 77 ? -15.913 37.257 43.876 1.00 54.63 126 PRO D O 1
ATOM 2816 N N . THR D 2 78 ? -14.863 36.761 45.805 1.00 59.29 127 THR D N 1
ATOM 2817 C CA . THR D 2 78 ? -13.832 35.938 45.179 1.00 57.48 127 THR D CA 1
ATOM 2818 C C . THR D 2 78 ? -13.864 34.508 45.716 1.00 58.36 127 THR D C 1
ATOM 2819 O O . THR D 2 78 ? -14.872 34.062 46.265 1.00 61.07 127 THR D O 1
#